Protein AF-A0A183MBB8-F1 (afdb_monomer)

Mean predicted aligned error: 19.94 Å

Radius of gyration: 61.12 Å; Cα contacts (8 Å, |Δi|>4): 11; chains: 1; bounding box: 110×68×179 Å

Organism: NCBI:txid48269

Solvent-accessible surface area (backbone atoms only — not comparable to full-atom values): 16653 Å² total; per-residue (Å²): 143,76,81,90,81,87,78,91,74,91,84,76,93,73,80,84,78,84,74,70,75,76,75,74,76,63,91,65,76,79,71,44,68,69,54,52,53,50,48,53,52,54,50,55,50,48,57,53,47,35,76,77,73,49,62,79,67,46,76,70,48,46,63,56,51,51,52,51,50,52,51,50,36,53,51,51,51,5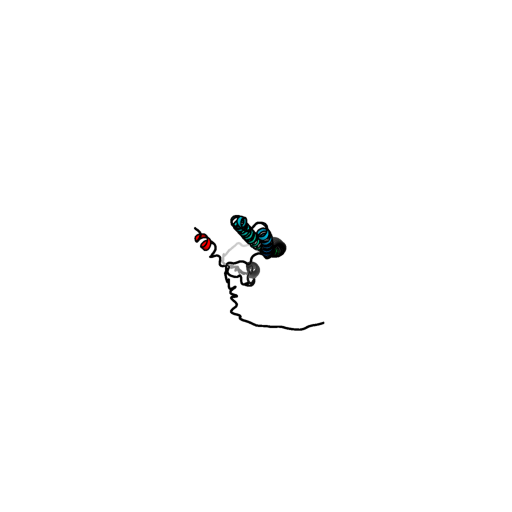2,50,51,52,52,51,51,52,51,50,52,52,52,51,51,51,52,50,51,53,51,52,49,55,50,49,54,50,52,52,52,52,51,51,56,50,48,54,51,53,52,53,53,49,51,51,52,50,50,53,50,51,53,50,49,55,51,51,54,52,51,50,55,53,49,53,52,50,52,51,54,52,50,54,52,50,51,54,51,48,53,51,50,53,50,50,53,51,50,52,51,53,53,49,53,52,51,54,51,50,54,49,52,50,50,54,51,48,51,56,51,50,59,66,73,54,74,90,83,88,88,81,88,76,89,73,88,77,90,74,79,78,78,78,78,81,78,81,76,83,72,87,78,66,74,61,60,57,52,54,53,51,52,52,52,51,53,57,53,53,59,66,67,71,75,64,87,85,86,77,82,82,75,90,69,92,70,81,84,74,80,85,71,52,67,69,56,58,60,66,74,76,113

Sequence (270 aa):
MDNYMQAGRCLQSSDDHEDAISSTDDGSQPISQSVQDLANDIYKEFESLIKLYGNGFLHNLMPLVIRALENLDSLHSENSDLHLKSLVLSDDHRLLSGEYEKEKKLRKAAENRLFRLEDDLEEERRQHEEKTVSYDANIRILENRVKSLNEQKQEAEMKGEYQRLHDLYTNLLRVYLEYVERVRSMFIKNKLDSHCLPDCSYSGDNACFEVGLATQTSDHNTGVDQLNRLGNMLNSETKRLSEPCFDELSQGDLPEDDGHDIKSKLLQLL

Foldseek 3Di:
DDDDDDDDDDDDDDDDDPPPPVPPPPVCDDFDPVLVVVVVVVVVVVVVVCVPPNCVVCVVVVVVVVVVSVVVRVVVVVVVVVVVVVVVVVVVVVVVVVVVVVVVVVVVVVVVVVVVVVVVVVVVVVVVVVVVVVVVVVVVVVVVVVVVVVVVVVVVVVVVVVVVVVVVVVVVVVVVVVVVVVVVVVVVVCVVVDDDDDDDDPDDDPPPPPPDDPPPPDDPPPPVVVVVVVVVVVVVVVVVPPDPPPDDDDDDDDPPDPPPPPVVVVVVVD

Secondary structure (DSSP, 8-state):
--------------------------S-PPPPHHHHHHHHHHHHHHHHHHHHH-STTHHHHHHHHHHHHHHHHHHHHHHHHHHHHHHHHHHHHHHHHHHHHHHHHHHHHHHHHHHHHHHHHHHHHHHHHHHHHHHHHHHHHHHHHHHHHHHHHHHHHHHHHHHHHHHHHHHHHHHHHHHHHHHHHHHHHHHHS----------------------------TTHHHHHHHHHHHHHHHTTSS----------------TTSHHHHHHT--

Structure (mmCIF, N/CA/C/O backbone):
data_AF-A0A183MBB8-F1
#
_entry.id   AF-A0A183MBB8-F1
#
loop_
_atom_site.group_PDB
_atom_site.id
_atom_site.type_symbol
_atom_site.label_atom_id
_atom_site.label_alt_id
_atom_site.label_comp_id
_atom_site.label_asym_id
_atom_site.label_entity_id
_atom_site.label_seq_id
_atom_site.pdbx_PDB_ins_code
_atom_site.Cartn_x
_atom_site.Cartn_y
_atom_site.Cartn_z
_atom_site.occupancy
_atom_site.B_iso_or_equiv
_atom_site.auth_seq_id
_atom_site.auth_comp_id
_atom_site.auth_asym_id
_atom_site.auth_atom_id
_atom_site.pdbx_PDB_model_num
ATOM 1 N N . MET A 1 1 ? -23.817 -35.759 -6.881 1.00 44.88 1 MET A N 1
ATOM 2 C CA . MET A 1 1 ? -22.918 -35.034 -5.970 1.00 44.88 1 MET A CA 1
ATOM 3 C C . MET A 1 1 ? -23.136 -33.540 -6.134 1.00 44.88 1 MET A C 1
ATOM 5 O O . MET A 1 1 ? -22.474 -32.932 -6.957 1.00 44.88 1 MET A O 1
ATOM 9 N N . ASP A 1 2 ? -23.996 -32.841 -5.416 1.00 38.66 2 ASP A N 1
ATOM 10 C CA . ASP A 1 2 ? -25.335 -33.053 -4.856 1.00 38.66 2 ASP A CA 1
ATOM 11 C C . ASP A 1 2 ? -25.768 -31.643 -4.410 1.00 38.66 2 ASP A C 1
ATOM 13 O O . ASP A 1 2 ? -24.945 -30.925 -3.849 1.00 38.66 2 ASP A O 1
ATOM 17 N N . ASN A 1 3 ? -27.040 -31.288 -4.651 1.00 37.78 3 ASN A N 1
ATOM 18 C CA . ASN A 1 3 ? -27.783 -30.110 -4.142 1.00 37.78 3 ASN A CA 1
ATOM 19 C C . ASN A 1 3 ? -27.314 -28.734 -4.680 1.00 37.78 3 ASN A C 1
ATOM 21 O O . ASN A 1 3 ? -26.231 -28.272 -4.357 1.00 37.78 3 ASN A O 1
ATOM 25 N N . TYR A 1 4 ? -28.010 -27.991 -5.553 1.00 37.88 4 TYR A N 1
ATOM 26 C CA . TYR A 1 4 ? -29.438 -27.637 -5.659 1.00 37.88 4 TYR A CA 1
ATOM 27 C C . TYR A 1 4 ? -30.040 -27.064 -4.367 1.00 37.88 4 TYR A C 1
ATOM 29 O O . TYR A 1 4 ? -30.342 -27.821 -3.451 1.00 37.88 4 TYR A O 1
ATOM 37 N N . MET A 1 5 ? -30.271 -25.742 -4.361 1.00 43.50 5 MET A N 1
ATOM 38 C CA . MET A 1 5 ? -31.574 -25.076 -4.143 1.00 43.50 5 MET A CA 1
ATOM 39 C C . MET A 1 5 ? -31.492 -23.774 -3.331 1.00 43.50 5 MET A C 1
ATOM 41 O O . MET A 1 5 ? -31.015 -23.781 -2.205 1.00 43.50 5 MET A O 1
ATOM 45 N N . GLN A 1 6 ? -32.130 -22.742 -3.909 1.00 38.88 6 GLN A N 1
ATOM 46 C CA . GLN A 1 6 ? -32.936 -21.685 -3.271 1.00 38.88 6 GLN A CA 1
ATOM 47 C C . GLN A 1 6 ? -32.256 -20.772 -2.219 1.00 38.88 6 GLN A C 1
ATOM 49 O O . GLN A 1 6 ? -31.587 -21.221 -1.309 1.00 38.88 6 GLN A O 1
ATOM 54 N N . ALA A 1 7 ? -32.472 -19.459 -2.187 1.00 37.66 7 ALA A N 1
ATOM 55 C CA . ALA A 1 7 ? -33.688 -18.747 -2.541 1.00 37.66 7 ALA A CA 1
ATOM 56 C C . ALA A 1 7 ? -33.410 -17.255 -2.763 1.00 37.66 7 ALA A C 1
ATOM 58 O O . ALA A 1 7 ? -32.685 -16.627 -1.996 1.00 37.66 7 ALA A O 1
ATOM 59 N N . GLY A 1 8 ? -34.096 -16.674 -3.747 1.00 43.81 8 GLY A N 1
ATOM 60 C CA . GLY A 1 8 ? -34.470 -15.272 -3.657 1.00 43.81 8 GLY A CA 1
ATOM 61 C C . GLY A 1 8 ? -35.519 -15.084 -2.561 1.00 43.81 8 GLY A C 1
ATOM 62 O O . GLY A 1 8 ? -36.447 -15.885 -2.448 1.00 43.81 8 GLY A O 1
ATOM 63 N N . ARG A 1 9 ? -35.379 -14.005 -1.792 1.00 40.75 9 ARG A N 1
ATOM 64 C CA . ARG A 1 9 ? -36.476 -13.293 -1.132 1.00 40.75 9 ARG A CA 1
ATOM 65 C C . ARG A 1 9 ? -36.123 -11.804 -1.106 1.00 40.75 9 ARG A C 1
ATOM 67 O O . ARG A 1 9 ? -35.337 -11.358 -0.284 1.00 40.75 9 ARG A O 1
ATOM 74 N N . CYS A 1 10 ? -36.708 -11.061 -2.044 1.00 44.78 10 CYS A N 1
ATOM 75 C CA . CYS A 1 10 ? -37.241 -9.732 -1.747 1.00 44.78 10 CYS A CA 1
ATOM 76 C C . CYS A 1 10 ? -38.265 -9.902 -0.616 1.00 44.78 10 CYS A C 1
ATOM 78 O O . CYS A 1 10 ? -38.969 -10.904 -0.677 1.00 44.78 10 CYS A O 1
ATOM 80 N N . LEU A 1 11 ? -38.268 -9.009 0.380 1.00 37.75 11 LEU A N 1
ATOM 81 C CA . LEU A 1 11 ? -39.228 -8.730 1.476 1.00 37.75 11 LEU A CA 1
ATOM 82 C C . LEU A 1 11 ? -38.359 -7.973 2.521 1.00 37.75 11 LEU A C 1
ATOM 84 O O . LEU A 1 11 ? -37.296 -8.470 2.863 1.00 37.75 11 LEU A O 1
ATOM 88 N N . GLN A 1 12 ? -38.654 -6.796 3.064 1.00 32.00 12 GLN A N 1
ATOM 89 C CA . GLN A 1 12 ? -39.852 -5.977 3.069 1.00 32.00 12 GLN A CA 1
ATOM 90 C C . GLN A 1 12 ? -39.465 -4.617 3.677 1.00 32.00 12 GLN A C 1
ATOM 92 O O . GLN A 1 12 ? -38.594 -4.553 4.541 1.00 32.00 12 GLN A O 1
ATOM 97 N N . SER A 1 13 ? -40.128 -3.551 3.236 1.00 43.00 13 SER A N 1
ATOM 98 C CA . SER A 1 13 ? -40.265 -2.328 4.025 1.00 43.00 13 SER A CA 1
ATOM 99 C C . SER A 1 13 ? -40.954 -2.679 5.349 1.00 43.00 13 SER A C 1
ATOM 101 O O . SER A 1 13 ? -41.910 -3.456 5.379 1.00 43.00 13 SER A O 1
ATOM 103 N N . SER A 1 14 ? -40.410 -2.155 6.435 1.00 35.31 14 SER A N 1
ATOM 104 C CA . SER A 1 14 ? -41.029 -1.966 7.748 1.00 35.31 14 SER A CA 1
ATOM 105 C C . SER A 1 14 ? -40.200 -0.813 8.324 1.00 35.31 14 SER A C 1
ATOM 107 O O . SER A 1 14 ? -39.051 -1.015 8.699 1.00 35.31 14 SER A O 1
ATOM 109 N N . ASP A 1 15 ? -40.545 0.442 8.038 1.00 44.47 15 ASP A N 1
ATOM 110 C CA . ASP A 1 15 ? -41.579 1.189 8.759 1.00 44.47 15 ASP A CA 1
ATOM 111 C C . ASP A 1 15 ? -41.952 0.560 10.105 1.00 44.47 15 ASP A C 1
ATOM 113 O O . ASP A 1 15 ? -42.420 -0.576 10.184 1.00 44.47 15 ASP A O 1
ATOM 117 N N . ASP A 1 16 ? -41.721 1.373 11.132 1.00 45.59 16 ASP A N 1
ATOM 118 C CA . ASP A 1 16 ? -42.311 1.310 12.459 1.00 45.59 16 ASP A CA 1
ATOM 119 C C . ASP A 1 16 ? -41.941 0.095 13.314 1.00 45.59 16 ASP A C 1
ATOM 121 O O . ASP A 1 16 ? -42.672 -0.882 13.407 1.00 45.59 16 ASP A O 1
ATOM 125 N N . HIS A 1 17 ? -40.837 0.224 14.048 1.00 43.25 17 HIS A N 1
ATOM 126 C CA . HIS A 1 17 ? -40.853 -0.060 15.483 1.00 43.25 17 HIS A CA 1
ATOM 127 C C . HIS A 1 17 ? -39.817 0.841 16.165 1.00 43.25 17 HIS A C 1
ATOM 129 O O . HIS A 1 17 ? -38.730 0.433 16.568 1.00 43.25 17 HIS A O 1
ATOM 135 N N . GLU A 1 18 ? -40.195 2.117 16.284 1.00 44.88 18 GLU A N 1
ATOM 136 C CA . GLU A 1 18 ? -40.016 2.851 17.535 1.00 44.88 18 GLU A CA 1
ATOM 137 C C . GLU A 1 18 ? -40.598 1.969 18.648 1.00 44.88 18 GLU A C 1
ATOM 139 O O . GLU A 1 18 ? -41.750 2.122 19.057 1.00 44.88 18 GLU A O 1
ATOM 144 N N . ASP A 1 19 ? -39.815 1.002 19.127 1.00 40.91 19 ASP A N 1
ATOM 145 C CA . ASP A 1 19 ? -40.004 0.498 20.473 1.00 40.91 19 ASP A CA 1
ATOM 146 C C . ASP A 1 19 ? -39.557 1.637 21.377 1.00 40.91 19 ASP A C 1
ATOM 148 O O . ASP A 1 19 ? -38.439 1.702 21.892 1.00 40.91 19 ASP A O 1
ATOM 152 N N . ALA A 1 20 ? -40.496 2.573 21.513 1.00 49.19 20 ALA A N 1
ATOM 153 C CA . ALA A 1 20 ? -40.772 3.276 22.729 1.00 49.19 20 ALA A CA 1
ATOM 154 C C . ALA A 1 20 ? -40.657 2.250 23.854 1.00 49.19 20 ALA A C 1
ATOM 156 O O . ALA A 1 20 ? -41.624 1.598 24.256 1.00 49.19 20 ALA A O 1
ATOM 157 N N . ILE A 1 21 ? -39.439 2.120 24.374 1.00 45.81 21 ILE A N 1
ATOM 158 C CA . ILE A 1 21 ? -39.220 1.800 25.765 1.00 45.81 21 ILE A CA 1
ATOM 159 C C . ILE A 1 21 ? -39.954 2.931 26.458 1.00 45.81 21 ILE A C 1
ATOM 161 O O . ILE A 1 21 ? -39.472 4.058 26.576 1.00 45.81 21 ILE A O 1
ATOM 165 N N . SER A 1 22 ? -41.219 2.649 26.753 1.00 39.91 22 SER A N 1
ATOM 166 C CA . SER A 1 22 ? -42.025 3.397 27.677 1.00 39.91 22 SER A CA 1
ATOM 167 C C . SER A 1 22 ? -41.230 3.342 28.966 1.00 39.91 22 SER A C 1
ATOM 169 O O . SER A 1 22 ? -41.348 2.412 29.759 1.00 39.91 22 SER A O 1
ATOM 171 N N . SER A 1 23 ? -40.340 4.317 29.121 1.00 40.78 23 SER A N 1
ATOM 172 C CA . SER A 1 23 ? -39.823 4.742 30.398 1.00 40.78 23 SER A CA 1
ATOM 173 C C . SER A 1 23 ? -41.035 5.291 31.129 1.00 40.78 23 SER A C 1
ATOM 175 O O . SER A 1 23 ? -41.254 6.497 31.215 1.00 40.78 23 SER A O 1
ATOM 177 N N . THR A 1 24 ? -41.870 4.386 31.637 1.00 40.50 24 THR A N 1
ATOM 178 C CA . THR A 1 24 ? -42.525 4.613 32.910 1.00 40.50 24 THR A CA 1
ATOM 179 C C . THR A 1 24 ? -41.390 4.701 33.918 1.00 40.50 24 THR A C 1
ATOM 181 O O . THR A 1 24 ? -41.031 3.729 34.575 1.00 40.50 24 THR A O 1
ATOM 184 N N . ASP A 1 25 ? -40.779 5.883 33.946 1.00 44.59 25 ASP A N 1
ATOM 185 C CA . ASP A 1 25 ? -40.066 6.458 35.071 1.00 44.59 25 ASP A CA 1
ATOM 186 C C . ASP A 1 25 ? -41.091 6.636 36.198 1.00 44.59 25 ASP A C 1
ATOM 188 O O . ASP A 1 25 ? -41.528 7.731 36.535 1.00 44.59 25 ASP A O 1
ATOM 192 N N . ASP A 1 26 ? -41.591 5.512 36.706 1.00 39.69 26 ASP A N 1
ATOM 193 C CA . ASP A 1 26 ? -42.058 5.450 38.073 1.00 39.69 26 ASP A CA 1
ATOM 194 C C . ASP A 1 26 ? -40.777 5.198 38.863 1.00 39.69 26 ASP A C 1
ATOM 196 O O . ASP A 1 26 ? -40.243 4.090 38.837 1.00 39.69 26 ASP A O 1
ATOM 200 N N . GLY A 1 27 ? -40.203 6.274 39.412 1.00 49.22 27 GLY A N 1
ATOM 201 C CA . GLY A 1 27 ? -38.838 6.389 39.952 1.00 49.22 27 GLY A CA 1
ATOM 202 C C . GLY A 1 27 ? -38.526 5.533 41.187 1.00 49.22 27 GLY A C 1
ATOM 203 O O . GLY A 1 27 ? -37.794 5.958 42.076 1.00 49.22 27 GLY A O 1
ATOM 204 N N . SER A 1 28 ? -39.081 4.329 41.251 1.00 51.12 28 SER A N 1
ATOM 205 C CA . SER A 1 28 ? -38.819 3.300 42.242 1.00 51.12 28 SER A CA 1
ATOM 206 C C . SER A 1 28 ? -38.142 2.135 41.521 1.00 51.12 28 SER A C 1
ATOM 208 O O . SER A 1 28 ? -38.807 1.187 41.100 1.00 51.12 28 SER A O 1
ATOM 210 N N . GLN A 1 29 ? -36.817 2.198 41.340 1.00 62.00 29 GLN A N 1
ATOM 211 C CA . GLN A 1 29 ? -36.067 0.988 40.991 1.00 62.00 29 GLN A CA 1
ATOM 212 C C . GLN A 1 29 ? -36.451 -0.111 41.999 1.00 62.00 29 GLN A C 1
ATOM 214 O O . GLN A 1 29 ? -36.509 0.168 43.200 1.00 62.00 29 GLN A O 1
ATOM 219 N N . PRO A 1 30 ? -36.781 -1.332 41.542 1.00 69.19 30 PRO A N 1
ATOM 220 C CA . PRO A 1 30 ? -37.167 -2.398 42.450 1.00 69.19 30 PRO A CA 1
ATOM 221 C C . PRO A 1 30 ? -36.007 -2.670 43.408 1.00 69.19 30 PRO A C 1
ATOM 223 O O . PRO A 1 30 ? -34.892 -2.943 42.961 1.00 69.19 30 PRO A O 1
ATOM 226 N N . ILE A 1 31 ? -36.286 -2.578 44.712 1.00 78.00 31 ILE A N 1
ATOM 227 C CA . ILE A 1 31 ? -35.314 -2.874 45.766 1.00 78.00 31 ILE A CA 1
ATOM 228 C C . ILE A 1 31 ? -34.666 -4.234 45.508 1.00 78.00 31 ILE A C 1
ATOM 230 O O . ILE A 1 31 ? -35.327 -5.193 45.094 1.00 78.00 31 ILE A O 1
ATOM 234 N N . SER A 1 32 ? -33.365 -4.330 45.756 1.00 88.50 32 SER A N 1
ATOM 235 C CA . SER A 1 32 ? -32.639 -5.583 45.623 1.00 88.50 32 SER A CA 1
ATOM 236 C C . SER A 1 32 ? -33.308 -6.645 46.492 1.00 88.50 32 SER A C 1
ATOM 238 O O . SER A 1 32 ? -33.504 -6.444 47.693 1.00 88.50 32 SER A O 1
ATOM 240 N N . GLN A 1 33 ? -33.620 -7.804 45.900 1.00 87.44 33 GLN A N 1
ATOM 241 C CA . GLN A 1 33 ? -34.253 -8.924 46.606 1.00 87.44 33 GLN A CA 1
ATOM 242 C C . GLN A 1 33 ? -33.479 -9.291 47.882 1.00 87.44 33 GLN A C 1
ATOM 244 O O . GLN A 1 33 ? -34.073 -9.579 48.915 1.00 87.44 33 GLN A O 1
ATOM 249 N N . SER A 1 34 ? -32.146 -9.179 47.847 1.00 89.25 34 SER A N 1
ATOM 250 C CA . SER A 1 34 ? -31.296 -9.419 49.014 1.00 89.25 34 SER A CA 1
ATOM 251 C C . SER A 1 34 ? -31.471 -8.370 50.117 1.00 89.25 34 SER A C 1
ATOM 253 O O . SER A 1 34 ? -31.361 -8.713 51.294 1.00 89.25 34 SER A O 1
ATOM 255 N N . VAL A 1 35 ? -31.707 -7.102 49.766 1.00 93.94 35 VAL A N 1
ATOM 256 C CA . VAL A 1 35 ? -31.951 -6.022 50.736 1.00 93.94 35 VAL A CA 1
ATOM 257 C C . VAL A 1 35 ? -33.362 -6.139 51.305 1.00 93.94 35 VAL A C 1
ATOM 259 O O . VAL A 1 35 ? -33.557 -5.934 52.501 1.00 93.94 35 VAL A O 1
ATOM 262 N N . GLN A 1 36 ? -34.328 -6.555 50.485 1.00 93.44 36 GLN A N 1
ATOM 263 C CA . GLN A 1 36 ? -35.693 -6.833 50.919 1.00 93.44 36 GLN A CA 1
ATOM 264 C C . GLN A 1 36 ? -35.764 -8.010 51.901 1.00 93.44 36 GLN A C 1
ATOM 266 O O . GLN A 1 36 ? -36.423 -7.906 52.936 1.00 93.44 36 GLN A O 1
ATOM 271 N N . ASP A 1 37 ? -35.066 -9.110 51.616 1.00 93.88 37 ASP A N 1
ATOM 272 C CA . ASP A 1 37 ? -35.004 -10.274 52.505 1.00 93.88 37 ASP A CA 1
ATOM 273 C C . ASP A 1 37 ? -34.335 -9.911 53.840 1.00 93.88 37 ASP A C 1
ATOM 275 O O . ASP A 1 37 ? -34.863 -10.229 54.908 1.00 93.88 37 ASP A O 1
ATOM 279 N N . LEU A 1 38 ? -33.241 -9.139 53.795 1.00 95.31 38 LEU A N 1
ATOM 280 C CA . LEU A 1 38 ? -32.574 -8.626 54.992 1.00 95.31 38 LEU A CA 1
ATOM 281 C C . LEU A 1 38 ? -33.485 -7.695 55.804 1.00 95.31 38 LEU A C 1
ATOM 283 O O . LEU A 1 38 ? -33.545 -7.806 57.029 1.00 95.31 38 LEU A O 1
ATOM 287 N N . ALA A 1 39 ? -34.214 -6.796 55.141 1.00 95.62 39 ALA A N 1
ATOM 288 C CA . ALA A 1 39 ? -35.185 -5.926 55.791 1.00 95.62 39 ALA A CA 1
ATOM 289 C C . ALA A 1 39 ? -36.267 -6.755 56.498 1.00 95.62 39 ALA A C 1
ATOM 291 O O . ALA A 1 39 ? -36.536 -6.530 57.676 1.00 95.62 39 ALA A O 1
ATOM 292 N N . ASN A 1 40 ? -36.834 -7.757 55.818 1.00 94.94 40 ASN A N 1
ATOM 293 C CA . ASN A 1 40 ? -37.835 -8.663 56.384 1.00 94.94 40 ASN A CA 1
ATOM 294 C C . ASN A 1 40 ? -37.321 -9.390 57.634 1.00 94.94 40 ASN A C 1
ATOM 296 O O . ASN A 1 40 ? -38.056 -9.520 58.614 1.00 94.94 40 ASN A O 1
ATOM 300 N N . ASP A 1 41 ? -36.070 -9.845 57.629 1.00 95.81 41 ASP A N 1
ATOM 301 C CA . ASP A 1 41 ? -35.473 -10.515 58.783 1.00 95.81 41 ASP A CA 1
ATOM 302 C C . ASP A 1 41 ? -35.214 -9.547 59.947 1.00 95.81 41 ASP A C 1
ATOM 304 O O . ASP A 1 41 ? -35.541 -9.864 61.093 1.00 95.81 41 ASP A O 1
ATOM 308 N N . ILE A 1 42 ? -34.747 -8.327 59.664 1.00 94.31 42 ILE A N 1
ATOM 309 C CA . ILE A 1 42 ? -34.596 -7.269 60.675 1.00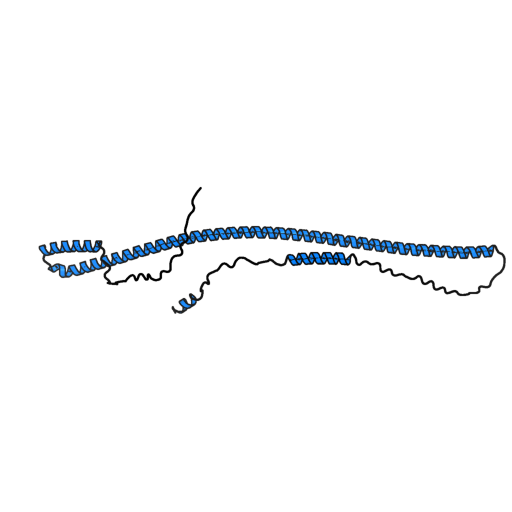 94.31 42 ILE A CA 1
ATOM 310 C C . ILE A 1 42 ? -35.955 -6.907 61.299 1.00 94.31 42 ILE A C 1
ATOM 312 O O . ILE A 1 42 ? -36.060 -6.756 62.519 1.00 94.31 42 ILE A O 1
ATOM 316 N N . TYR A 1 43 ? -37.016 -6.808 60.491 1.00 94.94 43 TYR A N 1
ATOM 317 C CA . TYR A 1 43 ? -38.361 -6.507 60.984 1.00 94.94 43 TYR A CA 1
ATOM 318 C C . TYR A 1 43 ? -38.930 -7.630 61.867 1.00 94.94 43 TYR A C 1
ATOM 320 O O . TYR A 1 43 ? -39.499 -7.328 62.918 1.00 94.94 43 TYR A O 1
ATOM 328 N N . LYS A 1 44 ? -38.723 -8.912 61.521 1.00 94.88 44 LYS A N 1
ATOM 329 C CA . LYS A 1 44 ? -39.125 -10.057 62.371 1.00 94.88 44 LYS A CA 1
ATOM 330 C C . LYS A 1 44 ? -38.437 -10.036 63.739 1.00 94.88 44 LYS A C 1
ATOM 332 O O . LYS A 1 44 ? -39.069 -10.315 64.762 1.00 94.88 44 LYS A O 1
ATOM 337 N N . GLU A 1 45 ? -37.152 -9.692 63.778 1.00 94.06 45 GLU A N 1
ATOM 338 C CA . GLU A 1 45 ? -36.416 -9.557 65.038 1.00 94.06 45 GLU A CA 1
ATOM 339 C C . GLU A 1 45 ? -36.949 -8.383 65.869 1.00 94.06 45 GLU A C 1
ATOM 341 O O . GLU A 1 45 ? -37.188 -8.524 67.073 1.00 94.06 45 GLU A O 1
ATOM 346 N N . PHE A 1 46 ? -37.249 -7.243 65.238 1.00 94.12 46 PHE A N 1
ATOM 347 C CA . PHE A 1 46 ? -37.880 -6.119 65.930 1.00 94.12 46 PHE A CA 1
ATOM 348 C C . PHE A 1 46 ? -39.248 -6.459 66.514 1.00 94.12 46 PHE A C 1
ATOM 350 O O . PHE A 1 46 ? -39.521 -6.064 67.648 1.00 94.12 46 PHE A O 1
ATOM 357 N N . GLU A 1 47 ? -40.083 -7.236 65.825 1.00 92.25 47 GLU A N 1
ATOM 358 C CA . GLU A 1 47 ? -41.342 -7.723 66.400 1.00 92.25 47 GLU A CA 1
ATOM 359 C C . GLU A 1 47 ? -41.128 -8.549 67.675 1.00 92.25 47 GLU A C 1
ATOM 361 O O . GLU A 1 47 ? -41.905 -8.436 68.629 1.00 92.25 47 GLU A O 1
ATOM 366 N N . SER A 1 48 ? -40.070 -9.361 67.722 1.00 92.94 48 SER A N 1
ATOM 367 C CA . SER A 1 48 ? -39.703 -10.127 68.917 1.00 92.94 48 SER A CA 1
ATOM 368 C C . SER A 1 48 ? -39.230 -9.209 70.049 1.00 92.94 48 SER A C 1
ATOM 370 O O . SER A 1 48 ? -39.707 -9.333 71.178 1.00 92.94 48 SER A O 1
ATOM 372 N N . LEU A 1 49 ? -38.381 -8.220 69.758 1.00 90.94 49 LEU A N 1
ATOM 373 C CA . LEU A 1 49 ? -37.920 -7.227 70.738 1.00 90.94 49 LEU A CA 1
ATOM 374 C C . LEU A 1 49 ? -39.058 -6.362 71.306 1.00 90.94 49 LEU A C 1
ATOM 376 O O . LEU A 1 49 ? -39.073 -6.101 72.510 1.00 90.94 49 LEU A O 1
ATOM 380 N N . ILE A 1 50 ? -40.034 -5.959 70.484 1.00 91.50 50 ILE A N 1
ATOM 381 C CA . ILE A 1 50 ? -41.209 -5.190 70.935 1.00 91.50 50 ILE A CA 1
ATOM 382 C C . ILE A 1 50 ? -42.010 -5.985 71.970 1.00 91.50 50 ILE A C 1
ATOM 384 O O . ILE A 1 50 ? -42.449 -5.414 72.971 1.00 91.50 50 ILE A O 1
ATOM 388 N N . LYS A 1 51 ? -42.179 -7.299 71.759 1.00 91.25 51 LYS A N 1
ATOM 389 C CA . LYS A 1 51 ? -42.907 -8.179 72.690 1.00 91.25 51 LYS A CA 1
ATOM 390 C C . LYS A 1 51 ? -42.232 -8.267 74.063 1.00 91.25 51 LYS A C 1
ATOM 392 O O . LYS A 1 51 ? -42.931 -8.427 75.058 1.00 91.25 51 LYS A O 1
ATOM 397 N N . LEU A 1 52 ? -40.902 -8.163 74.121 1.00 90.19 52 LEU A N 1
ATOM 398 C CA . LEU A 1 52 ? -40.116 -8.279 75.357 1.00 90.19 52 LEU A CA 1
ATOM 399 C C . LEU A 1 52 ? -39.885 -6.940 76.077 1.00 90.19 52 LEU A C 1
ATOM 401 O O . LEU A 1 52 ? -39.922 -6.904 77.305 1.00 90.19 52 LEU A O 1
ATOM 405 N N . TYR A 1 53 ? -39.643 -5.851 75.340 1.00 88.56 53 TYR A N 1
ATOM 406 C CA . TYR A 1 53 ? -39.138 -4.586 75.899 1.00 88.56 53 TYR A CA 1
ATOM 407 C C . TYR A 1 53 ? -40.011 -3.356 75.585 1.00 88.56 53 TYR A C 1
ATOM 409 O O . TYR A 1 53 ? -39.707 -2.254 76.043 1.00 88.56 53 TYR A O 1
ATOM 417 N N . GLY A 1 54 ? -41.103 -3.519 74.830 1.00 88.50 54 GLY A N 1
ATOM 418 C CA . GLY A 1 54 ? -41.917 -2.409 74.327 1.00 88.50 54 GLY A CA 1
ATOM 419 C C . GLY A 1 54 ? -41.272 -1.687 73.136 1.00 88.50 54 GLY A C 1
ATOM 420 O O . GLY A 1 54 ? -40.225 -2.085 72.639 1.00 88.50 54 GLY A O 1
ATOM 421 N N . ASN A 1 55 ? -41.899 -0.616 72.641 1.00 87.69 55 ASN A N 1
ATOM 422 C CA . ASN A 1 55 ? -41.510 0.045 71.383 1.00 87.69 55 ASN A CA 1
ATOM 423 C C . ASN A 1 55 ? -40.674 1.333 71.548 1.00 87.69 55 ASN A C 1
ATOM 425 O O . ASN A 1 55 ? -40.290 1.939 70.550 1.00 87.69 55 ASN A O 1
ATOM 429 N N . GLY A 1 56 ? -40.378 1.767 72.776 1.00 86.00 56 GLY A N 1
ATOM 430 C CA . GLY A 1 56 ? -39.788 3.089 73.037 1.00 86.00 56 GLY A CA 1
ATOM 431 C C . GLY A 1 56 ? -38.415 3.333 72.390 1.00 86.00 56 GLY A C 1
ATOM 432 O O . GLY A 1 56 ? -38.108 4.461 72.016 1.00 86.00 56 GLY A O 1
ATOM 433 N N . PHE A 1 57 ? -37.601 2.290 72.198 1.00 85.94 57 PHE A N 1
ATOM 434 C CA . PHE A 1 57 ? -36.279 2.405 71.566 1.00 85.94 57 PHE A CA 1
ATOM 435 C C . PHE A 1 57 ? -36.345 2.526 70.031 1.00 85.94 57 PHE A C 1
ATOM 437 O O . PHE A 1 57 ? -35.431 3.078 69.413 1.00 85.94 57 PHE A O 1
ATOM 444 N N . LEU A 1 58 ? -37.429 2.049 69.405 1.00 89.06 58 LEU A N 1
ATOM 445 C CA . LEU A 1 58 ? -37.579 2.034 67.947 1.00 89.06 58 LEU A CA 1
ATOM 446 C C . LEU A 1 58 ? -37.743 3.428 67.357 1.00 89.06 58 LEU A C 1
ATOM 448 O O . LEU A 1 58 ? -37.361 3.635 66.213 1.00 89.06 58 LEU A O 1
ATOM 452 N N . HIS A 1 59 ? -38.253 4.389 68.130 1.00 88.31 59 HIS A N 1
ATOM 453 C CA . HIS A 1 59 ? -38.428 5.759 67.650 1.00 88.31 59 HIS A CA 1
ATOM 454 C C . HIS A 1 59 ? -37.115 6.367 67.133 1.00 88.31 59 HIS A C 1
ATOM 456 O O . HIS A 1 59 ? -37.106 7.028 66.100 1.00 88.31 59 HIS A O 1
ATOM 462 N N . ASN A 1 60 ? -36.000 6.072 67.810 1.00 89.75 60 ASN A N 1
ATOM 463 C CA . ASN A 1 60 ? -34.679 6.542 67.403 1.00 89.75 60 ASN A CA 1
ATOM 464 C C . ASN A 1 60 ? -33.955 5.534 66.503 1.00 89.75 60 ASN A C 1
ATOM 466 O O . ASN A 1 60 ? -33.213 5.947 65.622 1.00 89.75 60 ASN A O 1
ATOM 470 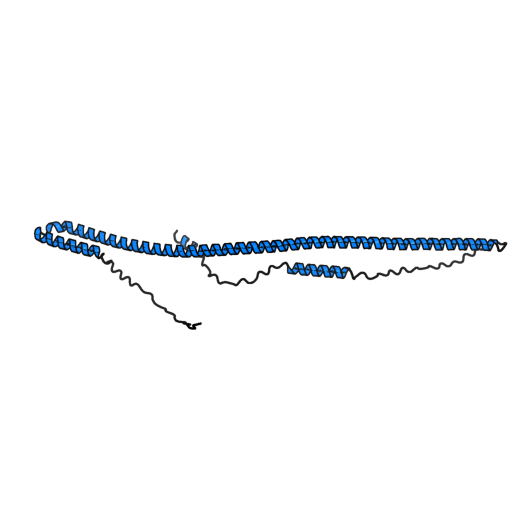N N . LEU A 1 61 ? -34.147 4.226 66.707 1.00 92.88 61 LEU A N 1
ATOM 471 C CA . LEU A 1 61 ? -33.421 3.190 65.963 1.00 92.88 61 LEU A CA 1
ATOM 472 C C . LEU A 1 61 ? -33.971 2.960 64.546 1.00 92.88 61 LEU A C 1
ATOM 474 O O . LEU A 1 61 ? -33.192 2.775 63.613 1.00 92.88 61 LEU A O 1
ATOM 478 N N . MET A 1 62 ? -35.295 2.994 64.368 1.00 93.31 62 MET A N 1
ATOM 479 C CA . MET A 1 62 ? -35.948 2.677 63.094 1.00 93.31 62 MET A CA 1
ATOM 480 C C . MET A 1 62 ? -35.501 3.601 61.948 1.00 93.31 62 MET A C 1
ATOM 482 O O . MET A 1 62 ? -35.143 3.076 60.896 1.00 93.31 62 MET A O 1
ATOM 486 N N . PRO A 1 63 ? -35.408 4.937 62.122 1.00 94.38 63 PRO A N 1
ATOM 487 C CA . PRO A 1 63 ? -34.914 5.818 61.062 1.00 94.38 63 PRO A CA 1
ATOM 488 C C . PRO A 1 63 ? -33.461 5.532 60.659 1.00 94.38 63 PRO A C 1
ATOM 490 O O . PRO A 1 63 ? -33.099 5.707 59.499 1.00 94.38 63 PRO A O 1
ATOM 493 N N . LEU A 1 64 ? -32.614 5.079 61.595 1.00 95.94 64 LEU A N 1
ATOM 494 C CA . LEU A 1 64 ? -31.233 4.703 61.281 1.00 95.94 64 LEU A CA 1
ATOM 495 C C . LEU A 1 64 ? -31.180 3.428 60.441 1.00 95.94 64 LEU A C 1
ATOM 497 O O . LEU A 1 64 ? -30.378 3.362 59.513 1.00 95.94 64 LEU A O 1
ATOM 501 N N . VAL A 1 65 ? -32.018 2.441 60.765 1.00 95.88 65 VAL A N 1
ATOM 502 C CA . VAL A 1 65 ? -32.097 1.174 60.027 1.00 95.88 65 VAL A CA 1
ATO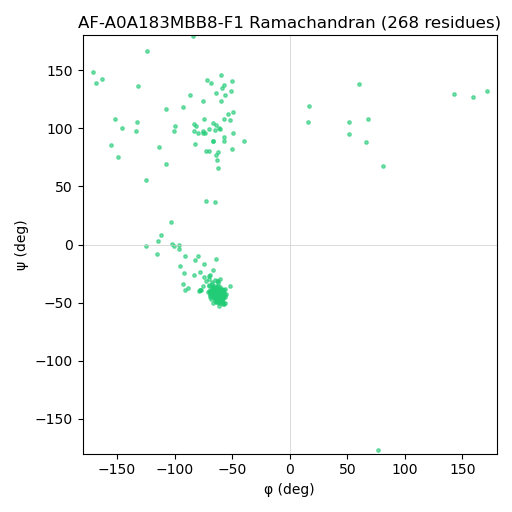M 503 C C . VAL A 1 65 ? -32.683 1.379 58.640 1.00 95.88 65 VAL A C 1
ATOM 505 O O . VAL A 1 65 ? -32.098 0.890 57.682 1.00 95.88 65 VAL A O 1
ATOM 508 N N . ILE A 1 66 ? -33.771 2.144 58.519 1.00 94.75 66 ILE A N 1
ATOM 509 C CA . ILE A 1 66 ? -34.361 2.490 57.220 1.00 94.75 66 ILE A CA 1
ATOM 510 C C . ILE A 1 66 ? -33.310 3.177 56.346 1.00 94.75 66 ILE A C 1
ATOM 512 O O . ILE A 1 66 ? -33.016 2.688 55.265 1.00 94.75 66 ILE A O 1
ATOM 516 N N . ARG A 1 67 ? -32.634 4.212 56.861 1.00 96.00 67 ARG A N 1
ATOM 517 C CA . ARG A 1 67 ? -31.568 4.902 56.121 1.00 96.00 67 ARG A CA 1
ATOM 518 C C . ARG A 1 67 ? -30.402 3.980 55.752 1.00 96.00 67 ARG A C 1
ATOM 520 O O . ARG A 1 67 ? -29.795 4.144 54.701 1.00 96.00 67 ARG A O 1
ATOM 527 N N . ALA A 1 68 ? -30.042 3.031 56.617 1.00 96.62 68 ALA A N 1
ATOM 528 C CA . ALA A 1 68 ? -28.993 2.061 56.310 1.00 96.62 68 ALA A CA 1
ATOM 529 C C . ALA A 1 68 ? -29.414 1.094 55.190 1.00 96.62 68 ALA A C 1
ATOM 531 O O . ALA A 1 68 ? -28.593 0.791 54.329 1.00 96.62 68 ALA A O 1
ATOM 532 N N . LEU A 1 69 ? -30.674 0.646 55.186 1.00 96.25 69 LEU A N 1
ATOM 533 C CA . LEU A 1 69 ? -31.239 -0.212 54.143 1.00 96.25 69 LEU A CA 1
ATOM 534 C C . LEU A 1 69 ? -31.403 0.537 52.814 1.00 96.25 69 LEU A C 1
ATOM 536 O O . LEU A 1 69 ? -31.005 0.004 51.789 1.00 96.25 69 LEU A O 1
ATOM 540 N N . GLU A 1 70 ? -31.888 1.781 52.831 1.00 93.94 70 GLU A N 1
ATOM 541 C CA . GLU A 1 70 ? -31.971 2.654 51.648 1.00 93.94 70 GLU A CA 1
ATOM 542 C C . GLU A 1 70 ? -30.586 2.900 51.034 1.00 93.94 70 GLU A C 1
ATOM 544 O O . GLU A 1 70 ? -30.399 2.769 49.827 1.00 93.94 70 GLU A O 1
ATOM 549 N N . ASN A 1 71 ? -29.580 3.192 51.867 1.00 95.38 71 ASN A N 1
ATOM 550 C CA . ASN A 1 71 ? -28.207 3.363 51.396 1.00 95.38 71 ASN A CA 1
ATOM 551 C C . ASN A 1 71 ? -27.637 2.066 50.806 1.00 95.38 71 ASN A C 1
ATOM 553 O O . ASN A 1 71 ? -26.934 2.109 49.800 1.00 95.38 71 ASN A O 1
ATOM 557 N N . LEU A 1 72 ? -27.905 0.917 51.433 1.00 95.50 72 LEU A N 1
ATOM 558 C CA . LEU A 1 72 ? -27.451 -0.379 50.931 1.00 95.50 72 LEU A CA 1
ATOM 559 C C . LEU A 1 72 ? -28.105 -0.718 49.587 1.00 95.50 72 LEU A C 1
ATOM 561 O O . LEU A 1 72 ? -27.425 -1.220 48.696 1.00 95.50 72 LEU A O 1
ATOM 565 N N . ASP A 1 73 ? -29.393 -0.422 49.440 1.00 95.25 73 ASP A N 1
ATOM 566 C CA . ASP A 1 73 ? -30.135 -0.629 48.200 1.00 95.25 73 ASP A CA 1
ATOM 567 C C . ASP A 1 73 ? -29.617 0.268 47.070 1.00 95.25 73 ASP A C 1
ATOM 569 O O . ASP A 1 73 ? -29.294 -0.218 45.986 1.00 95.25 73 ASP A O 1
ATOM 573 N N . SER A 1 74 ? -29.399 1.554 47.364 1.00 92.75 74 SER A N 1
ATOM 574 C CA . SER A 1 74 ? -28.782 2.496 46.427 1.00 92.75 74 SER A CA 1
ATOM 575 C C . SER A 1 74 ? -27.391 2.033 45.984 1.00 92.75 74 SER A C 1
ATOM 577 O O . SER A 1 74 ? -27.086 2.084 44.794 1.00 92.75 74 SER A O 1
ATOM 579 N N . LEU A 1 75 ? -26.555 1.550 46.912 1.00 94.69 75 LEU A N 1
ATOM 580 C CA . LEU A 1 75 ? -25.228 1.015 46.587 1.00 94.69 75 LEU A CA 1
ATOM 581 C C . LEU A 1 75 ? -25.312 -0.275 45.763 1.00 94.69 75 LEU A C 1
ATOM 583 O O . LEU A 1 75 ? -24.477 -0.502 44.888 1.00 94.69 75 LEU A O 1
ATOM 587 N N . HIS A 1 76 ? -26.298 -1.134 46.028 1.00 94.00 76 HIS A N 1
ATOM 588 C CA . HIS A 1 76 ? -26.507 -2.355 45.257 1.00 94.00 76 HIS A CA 1
ATOM 589 C C . HIS A 1 76 ? -26.942 -2.044 43.818 1.00 94.00 76 HIS A C 1
ATOM 591 O O . HIS A 1 76 ? -26.456 -2.686 42.881 1.00 94.00 76 HIS A O 1
ATOM 597 N N . SER A 1 77 ? -27.831 -1.064 43.640 1.00 92.25 77 SER A N 1
ATOM 598 C CA . SER A 1 77 ? -28.248 -0.581 42.323 1.00 92.25 77 SER A CA 1
ATOM 599 C C . SER A 1 77 ? -27.061 0.002 41.547 1.00 92.25 77 SER A C 1
ATOM 601 O O . SER A 1 77 ? -26.719 -0.507 40.479 1.00 92.25 77 SER A O 1
ATOM 603 N N . GLU A 1 78 ? -26.328 0.950 42.147 1.00 94.44 78 GLU A N 1
ATOM 604 C CA . GLU A 1 78 ? -25.147 1.567 41.526 1.00 94.44 78 GLU A CA 1
ATOM 605 C C . GLU A 1 78 ? -24.096 0.518 41.132 1.00 94.44 78 GLU A C 1
ATOM 607 O O . GLU A 1 78 ? -23.554 0.542 40.028 1.00 94.44 78 GLU A O 1
ATOM 612 N N . ASN A 1 79 ? -23.826 -0.454 42.005 1.00 93.88 79 ASN A N 1
ATOM 613 C CA . ASN A 1 79 ? -22.874 -1.520 41.711 1.00 93.88 79 ASN A CA 1
ATOM 614 C C . ASN A 1 79 ? -23.332 -2.420 40.547 1.00 93.88 79 ASN A C 1
ATOM 616 O O . ASN A 1 79 ? -22.504 -2.864 39.750 1.00 93.88 79 ASN A O 1
ATOM 620 N N . SER A 1 80 ? -24.636 -2.680 40.427 1.00 93.62 80 SER A N 1
ATOM 621 C CA . SER A 1 80 ? -25.197 -3.464 39.318 1.00 93.62 80 SER A CA 1
ATOM 622 C C . SER A 1 80 ? -25.055 -2.719 37.989 1.00 93.62 80 SER A C 1
ATOM 624 O O . SER A 1 80 ? -24.607 -3.305 37.000 1.00 93.62 80 SER A O 1
ATOM 626 N N . ASP A 1 81 ? -25.329 -1.415 37.984 1.00 94.12 81 ASP A N 1
ATOM 627 C CA . ASP A 1 81 ? -25.161 -0.551 36.813 1.00 94.12 81 ASP A CA 1
ATOM 628 C C . ASP A 1 81 ? -23.688 -0.438 36.395 1.00 94.12 81 ASP A C 1
ATOM 630 O O . ASP A 1 81 ? -23.351 -0.536 35.210 1.00 94.12 81 ASP A O 1
ATOM 634 N N . LEU A 1 82 ? -22.776 -0.296 37.362 1.00 96.81 82 LEU A N 1
ATOM 635 C CA . LEU A 1 82 ? -21.335 -0.302 37.106 1.00 96.81 82 LEU A CA 1
ATOM 636 C C . LEU A 1 82 ? -20.862 -1.644 36.540 1.00 96.81 82 LEU A C 1
ATOM 638 O O . LEU A 1 82 ? -20.028 -1.665 35.629 1.00 96.81 82 LEU A O 1
ATOM 642 N N . HIS A 1 83 ? -21.398 -2.760 37.039 1.00 96.69 83 HIS A N 1
ATOM 643 C CA . HIS A 1 83 ? -21.084 -4.084 36.513 1.00 96.69 83 HIS A CA 1
ATOM 644 C C . HIS A 1 83 ? -21.546 -4.233 35.059 1.00 96.69 83 HIS A C 1
ATOM 646 O O . HIS A 1 83 ? -20.765 -4.671 34.212 1.00 96.69 83 HIS A O 1
ATOM 652 N N . LEU A 1 84 ? -22.768 -3.792 34.749 1.00 97.94 84 LEU A N 1
ATOM 653 C CA . LEU A 1 84 ? -23.299 -3.791 33.388 1.00 97.94 84 LEU A CA 1
ATOM 654 C C . LEU A 1 84 ? -22.454 -2.914 32.456 1.00 97.94 84 LEU A C 1
ATOM 656 O O . LEU A 1 84 ? -22.060 -3.354 31.378 1.00 97.94 84 LEU A O 1
ATOM 660 N N . LYS A 1 85 ? -22.107 -1.696 32.883 1.00 97.75 85 LYS A N 1
ATOM 661 C CA . LYS A 1 85 ? -21.254 -0.787 32.106 1.00 97.75 85 LYS A CA 1
ATOM 662 C C . LYS A 1 85 ? -19.877 -1.389 31.828 1.00 97.75 85 LYS A C 1
ATOM 664 O O . LYS A 1 85 ? -19.363 -1.263 30.719 1.00 97.75 85 LYS A O 1
ATOM 669 N N . SER A 1 86 ? -19.283 -2.046 32.823 1.00 97.81 86 SER A N 1
ATOM 670 C CA . SER A 1 86 ? -18.010 -2.752 32.670 1.00 97.81 86 SER A CA 1
ATOM 671 C C . SER A 1 86 ? -18.111 -3.877 31.637 1.00 97.81 86 SER A C 1
ATOM 673 O O . SER A 1 86 ? -17.234 -4.008 30.783 1.00 97.81 86 SER A O 1
ATOM 675 N N . LEU A 1 87 ? -19.205 -4.646 31.666 1.00 98.25 87 LEU A N 1
ATOM 676 C CA . LEU A 1 87 ? -19.456 -5.719 30.707 1.00 98.25 87 LEU A CA 1
ATOM 677 C C . LEU A 1 87 ? -19.572 -5.184 29.273 1.00 98.25 87 LEU A C 1
ATOM 679 O O . LEU A 1 87 ? -18.878 -5.683 28.391 1.00 98.25 87 LEU A O 1
ATOM 683 N N . VAL A 1 88 ? -20.369 -4.133 29.060 1.00 98.38 88 VAL A N 1
ATOM 684 C CA . VAL A 1 88 ? -20.536 -3.498 27.739 1.00 98.38 88 VAL A CA 1
ATOM 685 C C . VAL A 1 88 ? -19.197 -2.990 27.203 1.00 98.38 88 VAL A C 1
ATOM 687 O O . VAL A 1 88 ? -18.811 -3.327 26.089 1.00 98.38 88 VAL A O 1
ATOM 690 N N . LEU A 1 89 ? -18.431 -2.259 28.020 1.00 98.25 89 LEU A N 1
ATOM 691 C CA . LEU A 1 89 ? -17.111 -1.765 27.618 1.00 98.25 89 LEU A CA 1
ATOM 692 C C . LEU A 1 89 ? -16.126 -2.900 27.314 1.00 98.25 89 LEU A C 1
ATOM 694 O O . LEU A 1 89 ? -15.281 -2.770 26.427 1.00 98.25 89 LEU A O 1
ATOM 698 N N . SER A 1 90 ? -16.210 -4.008 28.051 1.00 98.56 90 SER A N 1
ATOM 699 C CA . SER A 1 90 ? -15.378 -5.183 27.805 1.00 98.56 90 SER A CA 1
ATOM 700 C C . SER A 1 90 ? -15.712 -5.840 26.465 1.00 98.56 90 SER A C 1
ATOM 702 O O . SER A 1 90 ? -14.795 -6.197 25.720 1.00 98.56 90 SER A O 1
ATOM 704 N N . ASP A 1 91 ? -16.998 -5.951 26.127 1.00 98.56 91 ASP A N 1
ATOM 705 C CA . ASP A 1 91 ? -17.441 -6.481 24.840 1.00 98.56 91 ASP A CA 1
ATOM 706 C C . ASP A 1 91 ? -17.071 -5.559 23.673 1.00 98.56 91 ASP A C 1
ATOM 708 O O . ASP A 1 91 ? -16.520 -6.039 22.678 1.00 98.56 91 ASP A O 1
ATOM 712 N N . ASP A 1 92 ? -17.253 -4.246 23.817 1.00 98.56 92 ASP A N 1
ATOM 713 C CA . ASP A 1 92 ? -16.831 -3.261 22.817 1.00 98.56 92 ASP A CA 1
ATOM 714 C C . ASP A 1 92 ? -15.318 -3.320 22.585 1.00 98.56 92 ASP A C 1
ATOM 716 O O . ASP A 1 92 ? -14.848 -3.358 21.445 1.00 98.56 92 ASP A O 1
ATOM 720 N N . HIS A 1 93 ? -14.530 -3.407 23.660 1.00 98.44 93 HIS A N 1
ATOM 721 C CA . HIS A 1 93 ? -13.081 -3.551 23.560 1.00 98.44 93 HIS A CA 1
ATOM 722 C C . HIS A 1 93 ? -12.675 -4.847 22.845 1.00 98.44 93 HIS A C 1
ATOM 724 O O . HIS A 1 93 ? -11.747 -4.846 22.029 1.00 98.44 93 HIS A O 1
ATOM 730 N N . ARG A 1 94 ? -13.370 -5.956 23.122 1.00 98.44 94 ARG A N 1
ATOM 731 C CA . ARG A 1 94 ? -13.145 -7.247 22.460 1.00 98.44 94 ARG A CA 1
ATOM 732 C C . ARG A 1 94 ? -13.454 -7.166 20.965 1.00 98.44 94 ARG A C 1
ATOM 734 O O . ARG A 1 94 ? -12.668 -7.674 20.163 1.00 98.44 94 ARG A O 1
ATOM 741 N N . LEU A 1 95 ? -14.565 -6.534 20.586 1.00 98.56 95 LEU A N 1
ATOM 742 C CA . LEU A 1 95 ? -14.939 -6.325 19.186 1.00 98.56 95 LEU A CA 1
ATOM 743 C C . LEU A 1 95 ? -13.920 -5.435 18.467 1.00 98.56 95 LEU A C 1
ATOM 745 O O . LEU A 1 95 ? -13.388 -5.835 17.430 1.00 98.56 95 LEU A O 1
ATOM 749 N N . LEU A 1 96 ? -13.573 -4.289 19.060 1.00 98.69 96 LEU A N 1
ATOM 750 C CA . LEU A 1 96 ? -12.604 -3.348 18.498 1.00 98.69 96 LEU A CA 1
ATOM 751 C C . LEU A 1 96 ? -11.226 -3.993 18.313 1.00 98.69 96 LEU A C 1
ATOM 753 O O . LEU A 1 96 ? -10.595 -3.830 17.270 1.00 98.69 96 LEU A O 1
ATOM 757 N N . SER A 1 97 ? -10.775 -4.776 19.293 1.00 98.56 97 SER A N 1
ATOM 758 C CA . SER A 1 97 ? -9.517 -5.524 19.198 1.00 98.56 97 SER A CA 1
ATOM 759 C C . SER A 1 97 ? -9.545 -6.559 18.069 1.00 98.56 97 SER A C 1
ATOM 761 O O . SER A 1 97 ? -8.542 -6.760 17.383 1.00 98.56 97 SER A O 1
ATOM 763 N N . GLY A 1 98 ? -10.695 -7.202 17.845 1.00 98.62 98 GLY A N 1
ATOM 764 C CA . GLY A 1 98 ? -10.893 -8.147 16.748 1.00 98.62 98 GLY A CA 1
ATOM 765 C C . GLY A 1 98 ? -10.788 -7.487 15.373 1.00 98.62 98 GLY A C 1
ATOM 766 O O . GLY A 1 98 ? -10.057 -7.983 14.514 1.00 98.62 98 GLY A O 1
ATOM 767 N N . GLU A 1 99 ? -11.476 -6.361 15.172 1.00 98.56 99 GLU A N 1
ATOM 768 C CA . GLU A 1 99 ? -11.406 -5.595 13.920 1.00 98.56 99 GLU A CA 1
ATOM 769 C C . GLU A 1 99 ? -10.012 -5.011 13.685 1.00 98.56 99 GLU A C 1
ATOM 771 O O . GLU A 1 99 ? -9.469 -5.136 12.588 1.00 98.56 99 GLU A O 1
ATOM 776 N N . TYR A 1 100 ? -9.367 -4.486 14.728 1.00 98.69 100 TYR A N 1
ATOM 777 C CA . TYR A 1 100 ? -7.988 -4.011 14.647 1.00 98.69 100 TYR A CA 1
ATOM 778 C C . TYR A 1 100 ? -7.023 -5.101 14.152 1.00 98.69 100 TYR A C 1
ATOM 780 O O . TYR A 1 100 ? -6.197 -4.853 13.273 1.00 98.69 100 TYR A O 1
ATOM 788 N N . GLU A 1 101 ? -7.126 -6.330 14.664 1.00 98.69 101 GLU A N 1
ATOM 789 C CA . GLU A 1 101 ? -6.265 -7.429 14.216 1.00 98.69 101 GLU A CA 1
ATOM 790 C C . GLU A 1 101 ? -6.583 -7.899 12.786 1.00 98.69 101 GLU A C 1
ATOM 792 O O . GLU A 1 101 ? -5.675 -8.339 12.073 1.00 98.69 101 GLU A O 1
ATOM 797 N N . LYS A 1 102 ? -7.837 -7.792 12.327 1.00 98.62 102 LYS A N 1
ATOM 798 C CA . LYS A 1 102 ? -8.184 -8.028 10.914 1.00 98.62 102 LYS A CA 1
ATOM 799 C C . LYS A 1 102 ? -7.557 -6.963 10.018 1.00 98.62 102 LYS A C 1
ATOM 801 O O . LYS A 1 102 ? -6.850 -7.315 9.074 1.00 98.62 102 LYS A O 1
ATOM 806 N N . GLU A 1 103 ? -7.741 -5.692 10.354 1.00 98.44 103 GLU A N 1
ATOM 807 C CA . GLU A 1 103 ? -7.212 -4.562 9.589 1.00 98.44 103 GLU A CA 1
ATOM 808 C C . GLU A 1 103 ? -5.682 -4.598 9.526 1.00 98.44 103 GLU A C 1
ATOM 810 O O . GLU A 1 103 ? -5.075 -4.489 8.465 1.00 98.44 103 GLU A O 1
ATOM 815 N N . LYS A 1 104 ? -5.025 -4.886 10.650 1.00 98.62 104 LYS A N 1
ATOM 816 C CA . LYS A 1 104 ? -3.571 -5.072 10.715 1.00 98.62 104 LYS A CA 1
ATOM 817 C C . LYS A 1 104 ? -3.073 -6.173 9.772 1.00 98.62 104 LYS A C 1
ATOM 819 O O . LYS A 1 104 ? -2.015 -6.019 9.158 1.00 98.62 104 LYS A O 1
ATOM 824 N N . LYS A 1 105 ? -3.812 -7.281 9.631 1.00 98.56 105 LYS A N 1
ATOM 825 C CA . LYS A 1 105 ? -3.483 -8.350 8.669 1.00 98.56 105 LYS A CA 1
ATOM 826 C C . LYS A 1 105 ? -3.692 -7.896 7.227 1.00 98.56 105 LYS A C 1
ATOM 828 O O . LYS A 1 105 ? -2.831 -8.182 6.396 1.00 98.56 105 LYS A O 1
ATOM 833 N N . LEU A 1 106 ? -4.786 -7.188 6.941 1.00 98.50 106 LEU A N 1
ATOM 834 C CA . LEU A 1 106 ? -5.059 -6.626 5.615 1.00 98.50 106 LEU A CA 1
ATOM 835 C C . LEU A 1 106 ? -3.973 -5.630 5.204 1.00 98.50 106 LEU A C 1
ATOM 837 O O . LEU A 1 106 ? -3.413 -5.759 4.117 1.00 98.50 106 LEU A O 1
ATOM 841 N N . ARG A 1 107 ? -3.581 -4.725 6.106 1.00 98.44 107 ARG A N 1
ATOM 842 C CA . ARG A 1 107 ? -2.507 -3.760 5.861 1.00 98.44 107 ARG A CA 1
ATOM 843 C C . ARG A 1 107 ? -1.175 -4.440 5.563 1.00 98.44 107 ARG A C 1
ATOM 845 O O . ARG A 1 107 ? -0.524 -4.091 4.586 1.00 98.44 107 ARG A O 1
ATOM 852 N N . LYS A 1 108 ? -0.812 -5.475 6.327 1.00 98.69 108 LYS A N 1
ATOM 853 C CA . LYS A 1 108 ? 0.395 -6.273 6.056 1.00 98.69 108 LYS A CA 1
ATOM 854 C C . LYS A 1 108 ? 0.327 -6.996 4.704 1.00 98.69 108 LYS A C 1
ATOM 856 O O . LYS A 1 108 ? 1.336 -7.126 4.018 1.00 98.69 108 LYS A O 1
ATOM 861 N N . ALA A 1 109 ? -0.844 -7.500 4.315 1.00 98.56 109 ALA A N 1
ATOM 862 C CA . ALA A 1 109 ? -1.026 -8.141 3.014 1.00 98.56 109 ALA A CA 1
ATOM 863 C C . ALA A 1 109 ? -0.893 -7.135 1.858 1.00 98.56 109 ALA A C 1
ATOM 865 O O . ALA A 1 109 ? -0.248 -7.449 0.858 1.00 98.56 109 ALA A O 1
ATOM 866 N N . ALA A 1 110 ? -1.450 -5.931 2.015 1.00 98.44 110 ALA A N 1
ATOM 867 C CA . ALA A 1 110 ? -1.315 -4.842 1.053 1.00 98.44 110 ALA A CA 1
ATOM 868 C C . ALA A 1 110 ? 0.143 -4.372 0.923 1.00 98.44 110 ALA A C 1
ATOM 870 O O . ALA A 1 110 ? 0.637 -4.251 -0.192 1.00 98.44 110 ALA A O 1
ATOM 871 N N . GLU A 1 111 ? 0.853 -4.204 2.039 1.00 98.50 111 GLU A N 1
ATOM 872 C CA . GLU A 1 111 ? 2.277 -3.847 2.066 1.00 98.50 111 GLU A CA 1
ATOM 873 C C . GLU A 1 111 ? 3.141 -4.898 1.350 1.00 98.50 111 GLU A C 1
ATOM 875 O O . GLU A 1 111 ? 3.934 -4.568 0.475 1.00 98.50 111 GLU A O 1
ATOM 880 N N . ASN A 1 112 ? 2.917 -6.189 1.616 1.00 98.38 112 ASN A N 1
ATOM 881 C CA . ASN A 1 112 ? 3.618 -7.260 0.899 1.00 98.38 112 ASN A CA 1
ATOM 882 C C . ASN A 1 112 ? 3.313 -7.274 -0.606 1.00 98.38 112 ASN A C 1
ATOM 884 O O . ASN A 1 112 ? 4.161 -7.668 -1.404 1.00 98.38 112 ASN A O 1
ATOM 888 N N . ARG A 1 113 ? 2.090 -6.903 -1.005 1.00 98.50 113 ARG A N 1
ATOM 889 C CA . ARG A 1 113 ? 1.727 -6.779 -2.421 1.00 98.50 113 ARG A CA 1
ATOM 890 C C . ARG A 1 113 ? 2.434 -5.588 -3.061 1.00 98.50 113 ARG A C 1
ATOM 892 O O . ARG A 1 113 ? 2.885 -5.727 -4.191 1.00 98.50 113 ARG A O 1
ATOM 899 N N . LEU A 1 114 ? 2.535 -4.465 -2.351 1.00 98.44 114 LEU A N 1
ATOM 900 C CA . LEU A 1 114 ? 3.262 -3.283 -2.803 1.00 98.44 114 LEU A CA 1
ATOM 901 C C . LEU A 1 114 ? 4.733 -3.622 -3.057 1.00 98.44 114 LEU A C 1
ATOM 903 O O . LEU A 1 114 ? 5.192 -3.410 -4.169 1.00 98.44 114 LEU A O 1
ATOM 907 N N . PHE A 1 115 ? 5.412 -4.261 -2.098 1.00 98.44 115 PHE A N 1
ATOM 908 C CA . PHE A 1 115 ? 6.811 -4.664 -2.272 1.00 98.44 115 PHE A CA 1
ATOM 909 C C . PHE A 1 115 ? 7.031 -5.540 -3.510 1.00 98.44 115 PHE A C 1
ATOM 911 O O . PHE A 1 115 ? 7.961 -5.309 -4.269 1.00 98.44 115 PHE A O 1
ATOM 918 N N . ARG A 1 116 ? 6.142 -6.508 -3.771 1.00 98.44 116 ARG A N 1
ATOM 919 C CA . ARG A 1 116 ? 6.241 -7.342 -4.983 1.00 98.44 116 ARG A CA 1
ATOM 920 C C . ARG A 1 116 ? 6.088 -6.532 -6.268 1.00 98.44 116 ARG A C 1
ATOM 922 O O . ARG A 1 116 ? 6.807 -6.778 -7.222 1.00 98.44 116 ARG A O 1
ATOM 929 N N . LEU A 1 117 ? 5.151 -5.584 -6.289 1.00 98.56 117 LEU A N 1
ATOM 930 C CA . LEU A 1 117 ? 4.956 -4.714 -7.448 1.00 98.56 117 LEU A CA 1
ATOM 931 C C . LEU A 1 117 ? 6.145 -3.769 -7.651 1.00 98.56 117 LEU A C 1
ATOM 933 O O . LEU A 1 117 ? 6.511 -3.507 -8.790 1.00 98.56 117 LEU A O 1
ATOM 937 N N . GLU A 1 118 ? 6.741 -3.263 -6.572 1.00 98.56 118 GLU A N 1
ATOM 938 C CA . GLU A 1 118 ? 7.960 -2.452 -6.634 1.00 98.56 118 GLU A CA 1
ATOM 939 C C . GLU A 1 118 ? 9.137 -3.258 -7.195 1.00 98.56 118 GLU A C 1
ATOM 941 O O . GLU A 1 118 ? 9.823 -2.763 -8.087 1.00 98.56 118 GLU A O 1
ATOM 946 N N . ASP A 1 119 ? 9.323 -4.504 -6.745 1.00 98.62 119 ASP A N 1
ATOM 947 C CA . ASP A 1 119 ? 10.352 -5.412 -7.268 1.00 98.62 119 ASP A CA 1
ATOM 948 C C . ASP A 1 119 ? 10.144 -5.701 -8.768 1.00 98.62 119 ASP A C 1
ATOM 950 O O . ASP A 1 119 ? 11.089 -5.607 -9.554 1.00 98.62 119 ASP A O 1
ATOM 954 N N . ASP A 1 120 ? 8.906 -6.002 -9.180 1.00 98.50 120 ASP A N 1
ATOM 955 C CA . ASP A 1 120 ? 8.562 -6.258 -10.584 1.00 98.50 120 ASP A CA 1
ATOM 956 C C . ASP A 1 120 ? 8.815 -5.012 -11.459 1.00 98.50 120 ASP A C 1
ATOM 958 O O . ASP A 1 120 ? 9.392 -5.107 -12.544 1.00 98.50 120 ASP A O 1
ATOM 962 N N . LEU A 1 121 ? 8.425 -3.821 -10.985 1.00 98.56 121 LEU A N 1
ATOM 963 C CA . LEU A 1 121 ? 8.651 -2.558 -11.697 1.00 98.56 121 LEU A CA 1
ATOM 964 C C . LEU A 1 121 ? 10.136 -2.206 -11.808 1.00 98.56 121 LEU A C 1
ATOM 966 O O . LEU A 1 121 ? 10.573 -1.702 -12.845 1.00 98.56 121 LEU A O 1
ATOM 970 N N . GLU A 1 122 ? 10.913 -2.451 -10.756 1.00 98.56 122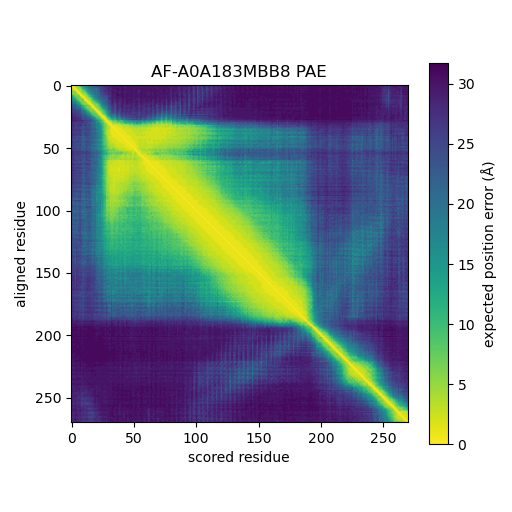 GLU A N 1
ATOM 971 C CA . GLU A 1 122 ? 12.357 -2.227 -10.756 1.00 98.56 122 GLU A CA 1
ATOM 972 C C . GLU A 1 122 ? 13.059 -3.153 -11.758 1.00 98.56 122 GLU A C 1
ATOM 974 O O . GLU A 1 122 ? 13.933 -2.712 -12.509 1.00 98.56 122 GLU A O 1
ATOM 979 N N . GLU A 1 123 ? 12.634 -4.413 -11.834 1.00 98.62 123 GLU A N 1
ATOM 980 C CA . GLU A 1 123 ? 13.153 -5.383 -12.795 1.00 98.62 123 GLU A CA 1
ATOM 981 C C . GLU A 1 123 ? 12.812 -4.999 -14.245 1.00 98.62 123 GLU A C 1
ATOM 983 O O . GLU A 1 123 ? 13.700 -4.985 -15.101 1.00 98.62 123 GLU A O 1
ATOM 988 N N . GLU A 1 124 ? 11.571 -4.598 -14.534 1.00 98.50 124 GLU A N 1
ATOM 989 C CA . GLU A 1 124 ? 11.195 -4.097 -15.863 1.00 98.50 124 GLU A CA 1
ATOM 990 C C . GLU A 1 124 ? 11.982 -2.832 -16.231 1.00 98.50 124 GLU A C 1
ATOM 992 O O . GLU A 1 124 ? 12.520 -2.720 -17.339 1.00 98.50 124 GLU A O 1
ATOM 997 N N . ARG A 1 125 ? 12.144 -1.892 -15.289 1.00 98.56 125 ARG A N 1
ATOM 998 C CA . ARG A 1 125 ? 12.971 -0.694 -15.489 1.00 98.56 125 ARG A CA 1
ATOM 999 C C . ARG A 1 125 ? 14.409 -1.070 -15.839 1.00 98.56 125 ARG A C 1
ATOM 1001 O O . ARG A 1 125 ? 14.971 -0.515 -16.782 1.00 98.56 125 ARG A O 1
ATOM 1008 N N . ARG A 1 126 ? 14.995 -2.030 -15.120 1.00 98.69 126 ARG A N 1
ATOM 1009 C CA . ARG A 1 126 ? 16.349 -2.534 -15.378 1.00 98.69 126 ARG A CA 1
ATOM 1010 C C . ARG A 1 126 ? 16.467 -3.143 -16.777 1.00 98.69 126 ARG A C 1
ATOM 1012 O O . ARG A 1 126 ? 17.438 -2.864 -17.478 1.00 98.69 126 ARG A O 1
ATOM 1019 N N . GLN A 1 127 ? 15.483 -3.930 -17.211 1.00 98.62 127 GLN A N 1
ATOM 1020 C CA . GLN A 1 127 ? 15.461 -4.499 -18.562 1.00 98.62 127 GLN A CA 1
ATOM 1021 C C . GLN A 1 127 ? 15.348 -3.421 -19.648 1.00 98.62 127 GLN A C 1
ATOM 1023 O O . GLN A 1 127 ? 15.975 -3.534 -20.703 1.00 98.62 127 GLN A O 1
ATOM 1028 N N . HIS A 1 128 ? 14.549 -2.378 -19.419 1.00 98.44 128 HIS A N 1
ATOM 1029 C CA . HIS A 1 128 ? 14.450 -1.244 -20.335 1.00 98.44 128 HIS A CA 1
ATOM 1030 C C . HIS A 1 128 ? 15.759 -0.459 -20.421 1.00 98.44 128 HIS A C 1
ATOM 1032 O O . HIS A 1 128 ? 16.193 -0.138 -21.527 1.00 98.44 128 HIS A O 1
ATOM 1038 N N . GLU A 1 129 ? 16.419 -0.210 -19.292 1.00 98.62 129 GLU A N 1
ATOM 1039 C CA . GLU A 1 129 ? 17.733 0.436 -19.254 1.00 98.62 129 GLU A CA 1
ATOM 1040 C C . GLU A 1 129 ? 18.777 -0.385 -20.029 1.00 98.62 129 GLU A C 1
ATOM 1042 O O . GLU A 1 129 ? 19.495 0.146 -20.873 1.00 98.62 129 GLU A O 1
ATOM 1047 N N . GLU A 1 130 ? 18.803 -1.707 -19.832 1.00 98.62 130 GLU A N 1
ATOM 1048 C CA . GLU A 1 130 ? 19.699 -2.618 -20.555 1.00 98.62 130 GLU A CA 1
ATOM 1049 C C . GLU A 1 130 ? 19.466 -2.577 -22.076 1.00 98.62 130 GLU A C 1
ATOM 1051 O O . GLU A 1 130 ? 20.419 -2.502 -22.860 1.00 98.62 130 GLU A O 1
ATOM 1056 N N . LYS A 1 131 ? 18.198 -2.557 -22.509 1.00 98.69 131 LYS A N 1
ATOM 1057 C CA . LYS A 1 131 ? 17.832 -2.395 -23.926 1.00 98.69 131 LYS A CA 1
ATOM 1058 C C . LYS A 1 131 ? 18.290 -1.042 -24.469 1.00 98.69 131 LYS A C 1
ATOM 1060 O O . LYS A 1 131 ? 18.860 -1.005 -25.556 1.00 98.69 131 LYS A O 1
ATOM 1065 N N . THR A 1 132 ? 18.092 0.045 -23.724 1.00 98.62 132 THR A N 1
ATOM 1066 C CA . THR A 1 132 ? 18.540 1.393 -24.112 1.00 98.62 132 THR A CA 1
ATOM 1067 C C . THR A 1 132 ? 20.052 1.428 -24.316 1.00 98.62 132 THR A C 1
ATOM 1069 O O . THR A 1 132 ? 20.515 1.825 -25.383 1.00 98.62 132 THR A O 1
ATOM 1072 N N . VAL A 1 133 ? 20.824 0.901 -23.362 1.00 98.69 133 VAL A N 1
ATOM 1073 C CA . VAL A 1 133 ? 22.289 0.808 -23.472 1.00 98.69 133 VAL A CA 1
ATOM 1074 C C . VAL A 1 133 ? 22.710 -0.028 -24.688 1.00 98.69 133 VAL A C 1
ATOM 1076 O O . VAL A 1 133 ? 23.652 0.334 -25.399 1.00 98.69 133 VAL A O 1
ATOM 1079 N N . SER A 1 134 ? 22.010 -1.132 -24.968 1.00 98.56 134 SER A N 1
ATOM 1080 C CA . SER A 1 134 ? 22.261 -1.959 -26.155 1.00 98.56 134 SER A CA 1
ATOM 1081 C C . SER A 1 134 ? 21.991 -1.202 -27.461 1.00 98.56 134 SER A C 1
ATOM 1083 O O . SER A 1 134 ? 22.813 -1.240 -28.383 1.00 98.56 134 SER A O 1
ATOM 1085 N N . TYR A 1 135 ? 20.874 -0.475 -27.546 1.00 98.38 135 TYR A N 1
ATOM 1086 C CA . TYR A 1 135 ? 20.546 0.338 -28.715 1.00 98.38 135 TYR A CA 1
ATOM 1087 C C . TYR A 1 135 ? 21.544 1.479 -28.919 1.00 98.38 135 TYR A C 1
ATOM 1089 O O . TYR A 1 135 ? 22.009 1.666 -30.043 1.00 98.38 135 TYR A O 1
ATOM 1097 N N . ASP A 1 136 ? 21.962 2.162 -27.856 1.00 98.56 136 ASP A N 1
ATOM 1098 C CA . ASP A 1 136 ? 22.992 3.202 -27.922 1.00 98.56 136 ASP A CA 1
ATOM 1099 C C . ASP A 1 136 ? 24.328 2.653 -28.440 1.00 98.56 136 ASP A C 1
ATOM 1101 O O . ASP A 1 136 ? 25.000 3.287 -29.262 1.00 98.56 136 ASP A O 1
ATOM 1105 N N . ALA A 1 137 ? 24.717 1.450 -28.008 1.00 98.56 137 ALA A N 1
ATOM 1106 C CA . ALA A 1 137 ? 25.905 0.779 -28.526 1.00 98.56 137 ALA A CA 1
ATOM 1107 C C . ALA A 1 137 ? 25.769 0.460 -30.026 1.00 98.56 137 ALA A C 1
ATOM 1109 O O . ALA A 1 137 ? 26.694 0.725 -30.800 1.00 98.56 137 ALA A O 1
ATOM 1110 N N . ASN A 1 138 ? 24.610 -0.047 -30.458 1.00 98.44 138 ASN A N 1
ATOM 1111 C CA . ASN A 1 138 ? 24.331 -0.333 -31.867 1.00 98.44 138 ASN A CA 1
ATOM 1112 C C . ASN A 1 138 ? 24.358 0.934 -32.731 1.00 98.44 138 ASN A C 1
ATOM 1114 O O . ASN A 1 138 ? 24.954 0.922 -33.811 1.00 98.44 138 ASN A O 1
ATOM 1118 N N . ILE A 1 139 ? 23.780 2.039 -32.250 1.00 98.50 139 ILE A N 1
ATOM 1119 C CA . ILE A 1 139 ? 23.817 3.339 -32.930 1.00 98.50 139 ILE A CA 1
ATOM 1120 C C . ILE A 1 139 ? 25.267 3.777 -33.140 1.00 98.50 139 ILE A C 1
ATOM 1122 O O . ILE A 1 139 ? 25.653 4.053 -34.274 1.00 98.50 139 ILE A O 1
ATOM 1126 N N . ARG A 1 140 ? 26.110 3.740 -32.099 1.00 98.38 140 ARG A N 1
ATOM 1127 C CA . ARG A 1 140 ? 27.536 4.106 -32.216 1.00 98.38 140 ARG A CA 1
ATOM 1128 C C . ARG A 1 140 ? 28.280 3.253 -33.246 1.00 98.38 140 ARG A C 1
ATOM 1130 O O . ARG A 1 140 ? 29.114 3.766 -33.995 1.00 98.38 140 ARG A O 1
ATOM 1137 N N . ILE A 1 141 ? 27.993 1.950 -33.306 1.00 98.38 141 ILE A N 1
ATOM 1138 C CA . ILE A 1 141 ? 28.581 1.048 -34.309 1.00 98.38 141 ILE A CA 1
ATOM 1139 C C . ILE A 1 141 ? 28.143 1.457 -35.721 1.00 98.38 141 ILE A C 1
ATOM 1141 O O . ILE A 1 141 ? 28.983 1.555 -36.620 1.00 98.38 141 ILE A O 1
ATOM 1145 N N . LEU A 1 142 ? 26.850 1.720 -35.923 1.00 98.12 142 LEU A N 1
ATOM 1146 C CA . LEU A 1 142 ? 26.308 2.128 -37.219 1.00 98.12 142 LEU A CA 1
ATOM 1147 C C . LEU A 1 142 ? 26.846 3.492 -37.661 1.00 98.12 142 LEU A C 1
ATOM 1149 O O . LEU A 1 142 ? 27.241 3.639 -38.815 1.00 98.12 142 LEU A O 1
ATOM 1153 N N . GLU A 1 143 ? 26.946 4.462 -36.754 1.00 98.31 143 GLU A N 1
ATOM 1154 C CA . GLU A 1 143 ? 27.551 5.768 -37.026 1.00 98.31 143 GLU A CA 1
ATOM 1155 C C . GLU A 1 143 ? 28.997 5.627 -37.511 1.00 98.31 143 GLU A C 1
ATOM 1157 O O . GLU A 1 143 ? 29.381 6.224 -38.519 1.00 98.31 143 GLU A O 1
ATOM 1162 N N . ASN A 1 144 ? 29.799 4.797 -36.840 1.00 98.38 144 ASN A N 1
ATOM 1163 C CA . ASN A 1 144 ? 31.174 4.524 -37.259 1.00 98.38 144 ASN A CA 1
ATOM 1164 C C . ASN A 1 144 ? 31.228 3.806 -38.612 1.00 98.38 144 ASN A C 1
ATOM 1166 O O . ASN A 1 144 ? 32.082 4.116 -39.445 1.00 98.38 144 ASN A O 1
ATOM 1170 N N . ARG A 1 145 ? 30.294 2.884 -38.873 1.00 98.38 145 ARG A N 1
ATOM 1171 C CA . ARG A 1 145 ? 30.197 2.199 -40.166 1.00 98.38 145 ARG A CA 1
ATOM 1172 C C . ARG A 1 145 ? 29.874 3.172 -41.300 1.00 98.38 145 ARG A C 1
ATOM 1174 O O . ARG A 1 145 ? 30.500 3.082 -42.354 1.00 98.38 145 ARG A O 1
ATOM 1181 N N . VAL A 1 146 ? 28.944 4.103 -41.084 1.00 98.25 146 VAL A N 1
ATOM 1182 C CA . VAL A 1 146 ? 28.595 5.154 -42.052 1.00 98.25 146 VAL A CA 1
ATOM 1183 C C . VAL A 1 146 ? 29.792 6.065 -42.318 1.00 98.25 146 VAL A C 1
ATOM 1185 O O . VAL A 1 146 ? 30.119 6.298 -43.481 1.00 98.25 146 VAL A O 1
ATOM 1188 N N . LYS A 1 147 ? 30.488 6.522 -41.267 1.00 98.31 147 LYS A N 1
ATOM 1189 C CA . LYS A 1 147 ? 31.708 7.339 -41.401 1.00 98.31 147 LYS A CA 1
ATOM 1190 C C . LYS A 1 147 ? 32.770 6.632 -42.246 1.00 98.31 147 LYS A C 1
ATOM 1192 O O . LYS A 1 147 ? 33.224 7.194 -43.237 1.00 98.31 147 LYS A O 1
ATOM 1197 N N . SER A 1 148 ? 33.071 5.371 -41.932 1.00 97.81 148 SER A N 1
ATOM 1198 C CA . SER A 1 148 ? 34.052 4.563 -42.670 1.00 97.81 148 SER A CA 1
ATOM 1199 C C . SER A 1 148 ? 33.677 4.358 -44.146 1.00 97.81 148 SER A C 1
ATOM 1201 O O . SER A 1 148 ? 34.535 4.454 -45.021 1.00 97.81 148 SER A O 1
ATOM 1203 N N . LEU A 1 149 ? 32.397 4.114 -44.455 1.00 97.88 149 LEU A N 1
ATOM 1204 C CA . LEU A 1 149 ? 31.937 3.996 -45.845 1.00 97.88 149 LEU A CA 1
ATOM 1205 C C . LEU A 1 149 ? 32.045 5.323 -46.607 1.00 97.88 149 LEU A C 1
ATOM 1207 O O . LEU A 1 149 ? 32.377 5.325 -47.792 1.00 97.88 149 LEU A O 1
ATOM 1211 N N . ASN A 1 150 ? 31.780 6.446 -45.940 1.00 97.62 150 ASN A N 1
ATOM 1212 C CA . ASN A 1 150 ? 31.923 7.764 -46.544 1.00 97.62 150 ASN A CA 1
ATOM 1213 C C . ASN A 1 150 ? 33.394 8.095 -46.848 1.00 97.62 150 ASN A C 1
ATOM 1215 O O . ASN A 1 150 ? 33.694 8.559 -47.945 1.00 97.62 150 ASN A O 1
ATOM 1219 N N . GLU A 1 151 ? 34.308 7.798 -45.921 1.00 97.56 151 GLU A N 1
ATOM 1220 C CA . GLU A 1 151 ? 35.757 7.927 -46.135 1.00 97.56 151 GLU A CA 1
ATOM 1221 C C . GLU A 1 151 ? 36.222 7.082 -47.333 1.00 97.56 151 GLU A C 1
ATOM 1223 O O . GLU A 1 151 ? 36.903 7.590 -48.224 1.00 97.56 151 GLU A O 1
ATOM 1228 N N . GLN A 1 152 ? 35.773 5.824 -47.424 1.00 96.81 152 GLN A N 1
ATOM 1229 C CA . GLN A 1 152 ? 36.086 4.944 -48.554 1.00 96.81 152 GLN A CA 1
ATOM 1230 C C . GLN A 1 152 ? 35.566 5.499 -49.892 1.00 96.81 152 GLN A C 1
ATOM 1232 O O . GLN A 1 152 ? 36.255 5.410 -50.911 1.00 96.81 152 GLN A O 1
ATOM 1237 N N . LYS A 1 153 ? 34.353 6.070 -49.908 1.00 96.56 153 LYS A N 1
ATOM 1238 C CA . LYS A 1 153 ? 33.772 6.689 -51.108 1.00 96.56 153 LYS A CA 1
ATOM 1239 C C . LYS A 1 153 ? 34.598 7.893 -51.567 1.00 96.56 153 LYS A C 1
ATOM 1241 O O . LYS A 1 153 ? 34.912 7.976 -52.751 1.00 96.56 153 LYS A O 1
ATOM 1246 N N . GLN A 1 154 ? 34.974 8.781 -50.646 1.00 97.19 154 GLN A N 1
ATOM 1247 C CA . GLN A 1 154 ? 35.804 9.953 -50.949 1.00 97.19 154 GLN A CA 1
ATOM 1248 C C . GLN A 1 154 ? 37.186 9.547 -51.476 1.00 97.19 154 GLN A C 1
ATOM 1250 O O . GLN A 1 154 ? 37.668 10.110 -52.455 1.00 97.19 154 GLN A O 1
ATOM 1255 N N . GLU A 1 155 ? 37.814 8.530 -50.881 1.00 96.81 155 GLU A N 1
ATOM 1256 C CA . GL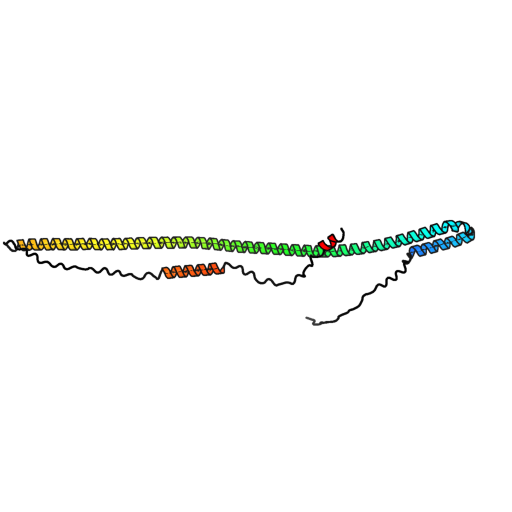U A 1 155 ? 39.096 8.015 -51.366 1.00 96.81 155 GLU A CA 1
ATOM 1257 C C . GLU A 1 155 ? 38.981 7.440 -52.790 1.00 96.81 155 GLU A C 1
ATOM 1259 O O . GLU A 1 155 ? 39.856 7.664 -53.630 1.00 96.81 155 GLU A O 1
ATOM 1264 N N . ALA A 1 156 ? 37.898 6.714 -53.087 1.00 97.12 156 ALA A N 1
ATOM 1265 C CA . ALA A 1 156 ? 37.640 6.180 -54.422 1.00 97.12 156 ALA A CA 1
ATOM 1266 C C . ALA A 1 156 ? 37.397 7.291 -55.459 1.00 97.12 156 ALA A C 1
ATOM 1268 O O . ALA A 1 156 ? 37.909 7.201 -56.576 1.00 97.12 156 ALA A O 1
ATOM 1269 N N . GLU A 1 157 ? 36.667 8.343 -55.085 1.00 97.00 157 GLU A N 1
ATOM 1270 C CA . GLU A 1 157 ? 36.429 9.523 -55.921 1.00 97.00 157 GLU A CA 1
ATOM 1271 C C . GLU A 1 157 ? 37.743 10.243 -56.251 1.00 97.00 157 GLU A C 1
ATOM 1273 O O . GLU A 1 157 ? 38.069 10.409 -57.426 1.00 97.00 157 GLU A O 1
ATOM 1278 N N . MET A 1 158 ? 38.570 10.528 -55.240 1.00 97.00 158 MET A N 1
ATOM 1279 C CA . MET A 1 158 ? 39.894 11.139 -55.413 1.00 97.00 158 MET A CA 1
ATOM 1280 C C . MET A 1 158 ? 40.813 10.306 -56.319 1.00 97.00 158 MET A C 1
ATOM 1282 O O . MET A 1 158 ? 41.519 10.851 -57.171 1.00 97.00 158 MET A O 1
ATOM 1286 N N . LYS A 1 159 ? 40.803 8.973 -56.178 1.00 97.94 159 LYS A N 1
ATOM 1287 C CA . LYS A 1 159 ? 41.550 8.069 -57.072 1.00 97.94 159 LYS A CA 1
ATOM 1288 C C . LYS A 1 159 ? 41.037 8.141 -58.511 1.00 97.94 159 LYS A C 1
ATOM 1290 O O . LYS A 1 159 ? 41.844 8.134 -59.440 1.00 97.94 159 LYS A O 1
ATOM 1295 N N . GLY A 1 160 ? 39.721 8.226 -58.699 1.00 97.88 160 GLY A N 1
ATOM 1296 C CA . GLY A 1 160 ? 39.096 8.382 -60.012 1.00 97.88 160 GLY A CA 1
ATOM 1297 C C . GLY A 1 160 ? 39.474 9.700 -60.691 1.00 97.88 160 GLY A C 1
ATOM 1298 O O . GLY A 1 160 ? 39.873 9.699 -61.857 1.00 97.88 160 GLY A O 1
ATOM 1299 N N . GLU A 1 161 ? 39.415 10.815 -59.961 1.00 97.75 161 GLU A N 1
ATOM 1300 C CA . GLU A 1 161 ? 39.828 12.130 -60.464 1.00 97.75 161 GLU A CA 1
ATOM 1301 C C . GLU A 1 161 ? 41.318 12.174 -60.809 1.00 97.75 161 GLU A C 1
ATOM 1303 O O . GLU A 1 161 ? 41.692 12.658 -61.881 1.00 97.75 161 GLU A O 1
ATOM 1308 N N . TYR A 1 162 ? 42.165 11.607 -59.945 1.00 98.06 162 TYR A N 1
ATOM 1309 C CA . TYR A 1 162 ? 43.597 11.486 -60.203 1.00 98.06 162 TYR A CA 1
ATOM 1310 C C . TYR A 1 162 ? 43.874 10.697 -61.486 1.00 98.06 162 TYR A C 1
ATOM 1312 O O . TYR A 1 162 ? 44.640 11.158 -62.334 1.00 98.06 162 TYR A O 1
ATOM 1320 N N . GLN A 1 163 ? 43.226 9.540 -61.666 1.00 97.75 163 GLN A N 1
ATOM 1321 C CA . GLN A 1 163 ? 43.399 8.724 -62.867 1.00 97.75 163 GLN A CA 1
ATOM 1322 C C . GLN A 1 163 ? 42.942 9.475 -64.122 1.00 97.75 163 GLN A C 1
ATOM 1324 O O . GLN A 1 163 ? 43.659 9.507 -65.118 1.00 97.75 163 GLN A O 1
ATOM 1329 N N . ARG A 1 164 ? 41.791 10.156 -64.061 1.00 98.12 164 ARG A N 1
ATOM 1330 C CA . ARG A 1 164 ? 41.284 10.972 -65.171 1.00 98.12 164 ARG A CA 1
ATOM 1331 C C . ARG A 1 164 ? 42.268 12.080 -65.556 1.00 98.12 164 ARG A C 1
ATOM 1333 O O . ARG A 1 164 ? 42.511 12.308 -66.742 1.00 98.12 164 ARG A O 1
ATOM 1340 N N . LEU A 1 165 ? 42.828 12.775 -64.567 1.00 98.00 165 LEU A N 1
ATOM 1341 C CA . LEU A 1 165 ? 43.823 13.822 -64.790 1.00 98.00 165 LEU A CA 1
ATOM 1342 C C . LEU A 1 165 ? 45.119 13.246 -65.380 1.00 98.00 165 LEU A C 1
ATOM 1344 O O . LEU A 1 165 ? 45.688 13.830 -66.304 1.00 98.00 165 LEU A O 1
ATOM 1348 N N . HIS A 1 166 ? 45.556 12.087 -64.888 1.00 98.25 166 HIS A N 1
ATOM 1349 C CA . HIS A 1 166 ? 46.713 11.368 -65.409 1.00 98.25 166 HIS A CA 1
ATOM 1350 C C . HIS A 1 166 ? 46.529 10.971 -66.882 1.00 98.25 166 HIS A C 1
ATOM 1352 O O . HIS A 1 166 ? 47.430 11.192 -67.696 1.00 98.25 166 HIS A O 1
ATOM 1358 N N . ASP A 1 167 ? 45.355 10.454 -67.249 1.00 97.81 167 ASP A N 1
ATOM 1359 C CA . ASP A 1 167 ? 45.034 10.080 -68.628 1.00 97.81 167 ASP A CA 1
ATOM 1360 C C . ASP A 1 167 ? 45.029 11.310 -69.549 1.00 97.81 167 ASP A C 1
ATOM 1362 O O . ASP A 1 167 ? 45.578 11.266 -70.652 1.00 97.81 167 ASP A O 1
ATOM 1366 N N . LEU A 1 168 ? 44.466 12.438 -69.094 1.00 98.06 168 LEU A N 1
ATOM 1367 C CA . LEU A 1 168 ? 44.476 13.701 -69.840 1.00 98.06 168 LEU A CA 1
ATOM 1368 C C . LEU A 1 168 ? 45.905 14.207 -70.081 1.00 98.06 168 LEU A C 1
ATOM 1370 O O . LEU A 1 168 ? 46.253 14.543 -71.214 1.00 98.06 168 LEU A O 1
ATOM 1374 N N . TYR A 1 169 ? 46.738 14.227 -69.037 1.00 97.81 169 TYR A N 1
ATOM 1375 C CA . TYR A 1 169 ? 48.142 14.630 -69.136 1.00 97.81 169 TYR A CA 1
ATOM 1376 C C . TYR A 1 169 ? 48.924 13.723 -70.096 1.00 97.81 169 TYR A C 1
ATOM 1378 O O . TYR A 1 169 ? 49.657 14.197 -70.965 1.00 97.81 169 TYR A O 1
ATOM 1386 N N . THR A 1 170 ? 48.715 12.412 -69.989 1.00 98.06 170 THR A N 1
ATOM 1387 C CA . THR A 1 170 ? 49.343 11.411 -70.858 1.00 98.06 170 THR A CA 1
ATOM 1388 C C . THR A 1 170 ? 48.939 11.593 -72.320 1.00 98.06 170 THR A C 1
ATOM 1390 O O . THR A 1 170 ? 49.786 11.543 -73.213 1.00 98.06 170 THR A O 1
ATOM 1393 N N . ASN A 1 171 ? 47.655 11.846 -72.581 1.00 97.56 171 ASN A N 1
ATOM 1394 C CA . ASN A 1 171 ? 47.157 12.122 -73.926 1.00 97.56 171 ASN A CA 1
ATOM 1395 C C . AS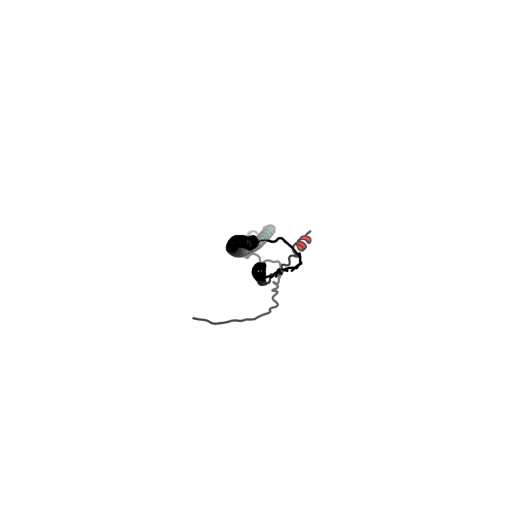N A 1 171 ? 47.733 13.425 -74.495 1.00 97.56 171 ASN A C 1
ATOM 1397 O O . ASN A 1 171 ? 48.138 13.445 -75.656 1.00 97.56 171 ASN A O 1
ATOM 1401 N N . LEU A 1 172 ? 47.830 14.488 -73.689 1.00 97.81 172 LEU A N 1
ATOM 1402 C CA . LEU A 1 172 ? 48.450 15.747 -74.107 1.00 97.81 172 LEU A CA 1
ATOM 1403 C C . LEU A 1 172 ? 49.913 15.541 -74.522 1.00 97.81 172 LEU A C 1
ATOM 1405 O O . LEU A 1 172 ? 50.328 16.020 -75.577 1.00 97.81 172 LEU A O 1
ATOM 1409 N N . LEU A 1 173 ? 50.678 14.787 -73.726 1.00 97.88 173 LEU A N 1
ATOM 1410 C CA . LEU A 1 173 ? 52.065 14.454 -74.047 1.00 97.88 173 LEU A CA 1
ATOM 1411 C C . LEU A 1 173 ? 52.168 13.657 -75.355 1.00 97.88 173 LEU A C 1
ATOM 1413 O O . LEU A 1 173 ? 53.019 13.966 -76.187 1.00 97.88 173 LEU A O 1
ATOM 1417 N N . ARG A 1 174 ? 51.285 12.669 -75.562 1.00 97.31 174 ARG A N 1
ATOM 1418 C CA . ARG A 1 174 ? 51.229 11.885 -76.806 1.00 97.31 174 ARG A CA 1
ATOM 1419 C C . ARG A 1 174 ? 50.996 12.784 -78.024 1.00 97.31 174 ARG A C 1
ATOM 1421 O O . ARG A 1 174 ? 51.775 12.725 -78.968 1.00 97.31 174 ARG A O 1
ATOM 1428 N N . VAL A 1 175 ? 49.984 13.654 -77.978 1.00 97.31 175 VAL A N 1
ATOM 1429 C CA . VAL A 1 175 ? 49.666 14.587 -79.077 1.00 97.31 175 VAL A CA 1
ATOM 1430 C C . VAL A 1 175 ? 50.826 15.545 -79.347 1.00 97.31 175 VAL A C 1
ATOM 1432 O O . VAL A 1 175 ? 51.161 15.807 -80.502 1.00 97.31 175 VAL A O 1
ATOM 1435 N N . TYR A 1 176 ? 51.471 16.055 -78.296 1.00 97.31 176 TYR A N 1
ATOM 1436 C CA . TYR A 1 176 ? 52.639 16.920 -78.442 1.00 97.31 176 TYR A CA 1
ATOM 1437 C C . TYR A 1 176 ? 53.808 16.198 -79.129 1.00 97.31 176 TYR A C 1
ATOM 1439 O O . TYR A 1 176 ? 54.420 16.752 -80.043 1.00 97.31 176 TYR A O 1
ATOM 1447 N N . LEU A 1 177 ? 54.098 14.954 -78.736 1.00 97.00 177 LEU A N 1
ATOM 1448 C CA . LEU A 1 177 ? 55.126 14.135 -79.382 1.00 97.00 177 LEU A CA 1
ATOM 1449 C C . LEU A 1 177 ? 54.796 13.874 -80.857 1.00 97.00 177 LEU A C 1
ATOM 1451 O O . LEU A 1 177 ? 55.647 14.113 -81.710 1.00 97.00 177 LEU A O 1
ATOM 1455 N N . GLU A 1 178 ? 53.559 13.485 -81.176 1.00 95.38 178 GLU A N 1
ATOM 1456 C CA . GLU A 1 178 ? 53.104 13.294 -82.561 1.00 95.38 178 GLU A CA 1
ATOM 1457 C C . GLU A 1 178 ? 53.250 14.574 -83.401 1.00 95.38 178 GLU A C 1
ATOM 1459 O O . GLU A 1 178 ? 53.641 14.525 -84.570 1.00 95.38 178 GLU A O 1
ATOM 1464 N N . TYR A 1 179 ? 52.965 15.740 -82.814 1.00 95.94 179 TYR A N 1
ATOM 1465 C CA . TYR A 1 179 ? 53.172 17.032 -83.464 1.00 95.94 179 TYR A CA 1
ATOM 1466 C C . TYR A 1 179 ? 54.657 17.290 -83.756 1.00 95.94 179 TYR A C 1
ATOM 1468 O O . TYR A 1 179 ? 55.013 17.616 -84.892 1.00 95.94 179 TYR A O 1
ATOM 1476 N N . VAL A 1 180 ? 55.538 17.103 -82.769 1.00 95.56 180 VAL A N 1
ATOM 1477 C CA . VAL A 1 180 ? 56.992 17.270 -82.939 1.00 95.56 180 VAL A CA 1
ATOM 1478 C C . VAL A 1 180 ? 57.533 16.304 -83.994 1.00 95.56 180 VAL A C 1
ATOM 1480 O O . VAL A 1 180 ? 58.315 16.704 -84.859 1.00 95.56 180 VAL A O 1
ATOM 1483 N N . GLU A 1 181 ? 57.093 15.048 -83.981 1.00 93.56 181 GLU A N 1
ATOM 1484 C CA . GLU A 1 181 ? 57.462 14.046 -84.981 1.00 93.56 181 GLU A CA 1
ATOM 1485 C C . GLU A 1 181 ? 56.987 14.422 -86.385 1.00 93.56 181 GLU A C 1
ATOM 1487 O O . GLU A 1 181 ? 57.735 14.248 -87.355 1.00 93.56 181 GLU A O 1
ATOM 1492 N N . ARG A 1 182 ? 55.779 14.983 -86.507 1.00 92.62 182 ARG A N 1
ATOM 1493 C CA . ARG A 1 182 ? 55.240 15.489 -87.773 1.00 92.62 182 ARG A CA 1
ATOM 1494 C C . ARG A 1 182 ? 56.080 16.645 -88.311 1.00 92.62 182 ARG A C 1
ATOM 1496 O O . ARG A 1 182 ? 56.487 16.595 -89.471 1.00 92.62 182 ARG A O 1
ATOM 1503 N N . VAL A 1 183 ? 56.404 17.635 -87.475 1.00 92.00 183 VAL A N 1
ATOM 1504 C CA . VAL A 1 183 ? 57.274 18.768 -87.843 1.00 92.00 183 VAL A CA 1
ATOM 1505 C C . VAL A 1 183 ? 58.664 18.274 -88.253 1.00 92.00 183 VAL A C 1
ATOM 1507 O O . VAL A 1 183 ? 59.174 18.654 -89.309 1.00 92.00 183 VAL A O 1
ATOM 1510 N N . ARG A 1 184 ? 59.259 17.362 -87.475 1.00 90.56 184 ARG A N 1
ATOM 1511 C CA . ARG A 1 184 ? 60.557 16.747 -87.790 1.00 90.56 184 ARG A CA 1
ATOM 1512 C C . ARG A 1 184 ? 60.522 16.008 -89.129 1.00 90.56 184 ARG A C 1
ATOM 1514 O O . ARG A 1 184 ? 61.450 16.137 -89.923 1.00 90.56 184 ARG A O 1
ATOM 1521 N N . SER A 1 185 ? 59.455 15.257 -89.395 1.00 87.25 185 SER A N 1
ATOM 1522 C CA . SER A 1 185 ? 59.273 14.517 -90.648 1.00 87.25 185 SER A CA 1
ATOM 1523 C C . SER A 1 185 ? 59.104 15.448 -91.848 1.00 87.25 185 SER A C 1
ATOM 1525 O O . SER A 1 185 ? 59.673 15.165 -92.901 1.00 87.25 185 SER A O 1
ATOM 1527 N N . MET A 1 186 ? 58.390 16.573 -91.701 1.00 81.44 186 MET A N 1
ATOM 1528 C CA . MET A 1 186 ? 58.323 17.607 -92.744 1.00 81.44 186 MET A CA 1
ATOM 1529 C C . MET A 1 186 ? 59.703 18.198 -93.034 1.00 81.44 186 MET A C 1
ATOM 1531 O O . MET A 1 186 ? 60.093 18.299 -94.193 1.00 81.44 186 MET A O 1
ATOM 1535 N N . PHE A 1 187 ? 60.479 18.519 -91.995 1.00 77.44 187 PHE A N 1
ATOM 1536 C CA . PHE A 1 187 ? 61.829 19.058 -92.164 1.00 77.44 187 PHE A CA 1
ATOM 1537 C C . PHE A 1 187 ? 62.783 18.062 -92.846 1.00 77.44 187 PHE A C 1
ATOM 1539 O O . PHE A 1 187 ? 63.592 18.451 -93.683 1.00 77.44 187 PHE A O 1
ATOM 1546 N N . ILE A 1 188 ? 62.677 16.767 -92.530 1.00 76.00 188 ILE A N 1
ATOM 1547 C CA . ILE A 1 188 ? 63.482 15.715 -93.169 1.00 76.00 188 ILE A CA 1
ATOM 1548 C C . ILE A 1 188 ? 63.051 15.480 -94.622 1.00 76.00 188 ILE A C 1
ATOM 1550 O O . ILE A 1 188 ? 63.920 15.338 -95.480 1.00 76.00 188 ILE A O 1
ATOM 1554 N N . LYS A 1 189 ? 61.744 15.488 -94.924 1.00 68.69 189 LYS A N 1
ATOM 1555 C CA . LYS A 1 189 ? 61.239 15.411 -96.307 1.00 68.69 189 LYS A CA 1
ATOM 1556 C C . LYS A 1 189 ? 61.731 16.593 -97.149 1.00 68.69 189 LYS A C 1
ATOM 1558 O O . LYS A 1 189 ? 62.319 16.368 -98.198 1.00 68.69 189 LYS A O 1
ATOM 1563 N N . ASN A 1 190 ? 61.657 17.817 -96.622 1.00 56.19 190 ASN A N 1
ATOM 1564 C CA . ASN A 1 190 ? 62.201 19.023 -97.266 1.00 56.19 190 ASN A CA 1
ATOM 1565 C C . ASN A 1 190 ? 63.736 19.015 -97.431 1.00 56.19 190 ASN A C 1
ATOM 1567 O O . ASN A 1 190 ? 64.284 19.869 -98.118 1.00 56.19 190 ASN A O 1
ATOM 1571 N N . LYS A 1 191 ? 64.455 18.092 -96.776 1.00 57.03 191 LYS A N 1
ATOM 1572 C CA . LYS A 1 191 ? 65.907 17.905 -96.932 1.00 57.03 191 LYS A CA 1
ATOM 1573 C C . LYS A 1 191 ? 66.257 16.813 -97.955 1.00 57.03 191 LYS A C 1
ATOM 1575 O O . LYS A 1 191 ? 67.393 16.784 -98.422 1.00 57.03 191 LYS A O 1
ATOM 1580 N N . LEU A 1 192 ? 65.311 15.928 -98.284 1.00 56.12 192 LEU A N 1
ATOM 1581 C CA . LEU A 1 192 ? 65.443 14.904 -99.329 1.00 56.12 192 LEU A CA 1
ATOM 1582 C C . LEU A 1 192 ? 64.930 15.393 -100.694 1.00 56.12 192 LEU A C 1
ATOM 1584 O O . LEU A 1 192 ? 65.447 14.942 -101.711 1.00 56.12 192 LEU A O 1
ATOM 1588 N N . ASP A 1 193 ? 64.028 16.376 -100.711 1.00 41.16 193 ASP A N 1
ATOM 1589 C CA . ASP A 1 193 ? 63.632 17.115 -101.912 1.00 41.16 193 ASP A CA 1
ATOM 1590 C C . ASP A 1 193 ? 64.388 18.462 -101.952 1.00 41.16 193 ASP A C 1
ATOM 1592 O O . ASP A 1 193 ? 64.118 19.394 -101.200 1.00 41.16 193 ASP A O 1
ATOM 1596 N N . SER A 1 194 ? 65.432 18.529 -102.777 1.00 41.94 194 SER A N 1
ATOM 1597 C CA . SER A 1 194 ? 66.428 19.608 -102.875 1.00 41.94 194 SER A CA 1
ATOM 1598 C C . SER A 1 194 ? 65.889 21.007 -103.234 1.00 41.94 194 SER A C 1
ATOM 1600 O O . SER A 1 194 ? 65.050 21.125 -104.117 1.00 41.94 194 SER A O 1
ATOM 1602 N N . HIS A 1 195 ? 66.531 22.050 -102.677 1.00 44.88 195 HIS A N 1
ATOM 1603 C CA . HIS A 1 195 ? 66.585 23.445 -103.165 1.00 44.88 195 HIS A CA 1
ATOM 1604 C C . HIS A 1 195 ? 65.249 24.152 -103.492 1.00 44.88 195 HIS A C 1
ATOM 1606 O O . HIS A 1 195 ? 64.790 24.107 -104.625 1.00 44.88 195 HIS A O 1
ATOM 1612 N N . CYS A 1 196 ? 64.714 24.920 -102.530 1.00 36.44 196 CYS A N 1
ATOM 1613 C CA . CYS A 1 196 ? 64.335 26.347 -102.645 1.00 36.44 196 CYS A CA 1
ATOM 1614 C C . CYS A 1 196 ? 63.551 26.807 -101.395 1.00 36.44 196 CYS A C 1
ATOM 1616 O O . CYS A 1 196 ? 62.631 26.136 -100.939 1.00 36.44 196 CYS A O 1
ATOM 1618 N N . LEU A 1 197 ? 63.942 27.957 -100.837 1.00 38.88 197 LEU A N 1
ATOM 1619 C CA . LEU A 1 197 ? 63.196 28.742 -99.836 1.00 38.88 197 LEU A CA 1
ATOM 1620 C C . LEU A 1 197 ? 62.172 29.667 -100.554 1.00 38.88 197 LEU A C 1
ATOM 1622 O O . LEU A 1 197 ? 62.205 29.746 -101.780 1.00 38.88 197 LEU A O 1
ATOM 1626 N N . PRO A 1 198 ? 61.366 30.474 -99.838 1.00 52.00 198 PRO A N 1
ATOM 1627 C CA . PRO A 1 198 ? 60.118 30.087 -99.184 1.00 52.00 198 PRO A CA 1
ATOM 1628 C C . PRO A 1 198 ? 58.948 30.976 -99.666 1.00 52.00 198 PRO A C 1
ATOM 1630 O O . PRO A 1 198 ? 59.168 32.062 -100.189 1.00 52.00 198 PRO A O 1
ATOM 1633 N N . ASP A 1 199 ? 57.701 30.594 -99.393 1.00 33.31 199 ASP A N 1
ATOM 1634 C CA . ASP A 1 199 ? 56.694 31.618 -99.091 1.00 33.31 199 ASP A CA 1
ATOM 1635 C C . ASP A 1 199 ? 55.621 31.044 -98.164 1.00 33.31 199 ASP A C 1
ATOM 1637 O O . ASP A 1 199 ? 54.831 30.172 -98.529 1.00 33.31 199 ASP A O 1
ATOM 1641 N N . CYS A 1 200 ? 55.650 31.495 -96.911 1.00 35.06 200 CYS A N 1
ATOM 1642 C CA . CYS A 1 200 ? 54.617 31.197 -95.930 1.00 35.06 200 CYS A CA 1
ATOM 1643 C C . CYS A 1 200 ? 53.452 32.158 -96.156 1.00 35.06 200 CYS A C 1
ATOM 1645 O O . CYS A 1 200 ? 53.487 33.302 -95.705 1.00 35.06 200 CYS A O 1
ATOM 1647 N N . SER A 1 201 ? 52.385 31.679 -96.787 1.00 32.69 201 SER A N 1
ATOM 1648 C CA . SER A 1 201 ? 51.074 32.313 -96.681 1.00 32.69 201 SER A CA 1
ATOM 1649 C C . SER A 1 201 ? 50.403 31.815 -95.400 1.00 32.69 201 SER A C 1
ATOM 1651 O O . SER A 1 201 ? 49.923 30.685 -95.341 1.00 32.69 201 SER A O 1
ATOM 1653 N N . TYR A 1 202 ? 50.372 32.648 -94.358 1.00 38.31 202 TYR A N 1
ATOM 1654 C CA . TYR A 1 202 ? 49.421 32.470 -93.261 1.00 38.31 202 TYR A CA 1
ATOM 1655 C C . TYR A 1 202 ? 48.012 32.652 -93.839 1.00 38.31 202 TYR A C 1
ATOM 1657 O O . TYR A 1 202 ? 47.585 33.775 -94.100 1.00 38.31 202 TYR A O 1
ATOM 1665 N N . SER A 1 203 ? 47.304 31.548 -94.063 1.00 37.41 203 SER A N 1
ATOM 1666 C CA . SER A 1 203 ? 45.853 31.549 -94.223 1.00 37.41 203 SER A CA 1
ATOM 1667 C C . SER A 1 203 ? 45.273 30.944 -92.955 1.00 37.41 203 SER A C 1
ATOM 1669 O O . SER A 1 203 ? 45.620 29.827 -92.571 1.00 37.41 203 SER A O 1
ATOM 1671 N N . GLY A 1 204 ? 44.514 31.766 -92.238 1.00 44.72 204 GLY A N 1
ATOM 1672 C CA . GLY A 1 204 ? 43.901 31.391 -90.981 1.00 44.72 204 GLY A CA 1
ATOM 1673 C C . GLY A 1 204 ? 42.755 30.419 -91.193 1.00 44.72 204 GLY A C 1
ATOM 1674 O O . GLY A 1 204 ? 41.947 30.620 -92.087 1.00 44.72 204 GLY A O 1
ATOM 1675 N N . ASP A 1 205 ? 42.661 29.458 -90.283 1.00 34.66 205 ASP A N 1
ATOM 1676 C CA . ASP A 1 205 ? 41.406 28.834 -89.897 1.00 34.66 205 ASP A CA 1
ATOM 1677 C C . ASP A 1 205 ? 41.384 28.776 -88.368 1.00 34.66 205 ASP A C 1
ATOM 1679 O O . ASP A 1 205 ? 41.968 27.897 -87.732 1.00 34.66 205 ASP A O 1
ATOM 1683 N N . ASN A 1 206 ? 40.714 29.758 -87.764 1.00 43.09 206 ASN A N 1
ATOM 1684 C CA . ASN A 1 206 ? 40.240 29.653 -86.389 1.00 43.09 206 ASN A CA 1
ATOM 1685 C C . ASN A 1 206 ? 39.054 28.681 -86.381 1.00 43.09 206 ASN A C 1
ATOM 1687 O O . ASN A 1 206 ? 37.897 29.097 -86.368 1.00 43.09 206 ASN A O 1
ATOM 1691 N N . ALA A 1 207 ? 39.334 27.380 -86.389 1.00 37.44 207 ALA A N 1
ATOM 1692 C CA . ALA A 1 207 ? 38.356 26.389 -85.970 1.00 37.44 207 ALA A CA 1
ATOM 1693 C C . ALA A 1 207 ? 38.355 26.355 -84.437 1.00 37.44 207 ALA A C 1
ATOM 1695 O O . ALA A 1 207 ? 39.191 25.714 -83.801 1.00 37.44 207 ALA A O 1
ATOM 1696 N N . CYS A 1 208 ? 37.426 27.103 -83.845 1.00 39.41 208 CYS A N 1
ATOM 1697 C CA . CYS A 1 208 ? 37.061 26.970 -82.443 1.00 39.41 208 CYS A CA 1
ATOM 1698 C C . CYS A 1 208 ? 36.524 25.544 -82.242 1.00 39.41 208 CYS A C 1
ATOM 1700 O O . CYS A 1 208 ? 35.398 25.239 -82.631 1.00 39.41 208 CYS A O 1
ATOM 1702 N N . PHE A 1 209 ? 37.349 24.640 -81.714 1.00 32.31 209 PHE A N 1
ATOM 1703 C CA . PHE A 1 209 ? 36.897 23.311 -81.317 1.00 32.31 209 PHE A CA 1
ATOM 1704 C C . PHE A 1 209 ? 36.270 23.445 -79.926 1.00 32.31 209 PHE A C 1
ATOM 1706 O O . PHE A 1 209 ? 36.940 23.309 -78.903 1.00 32.31 209 PHE A O 1
ATOM 1713 N N . GLU A 1 210 ? 34.982 23.788 -79.896 1.00 37.59 210 GLU A N 1
ATOM 1714 C CA . GLU A 1 210 ? 34.144 23.628 -78.709 1.00 37.59 210 GLU A CA 1
ATOM 1715 C C . GLU A 1 210 ? 34.105 22.137 -78.349 1.00 37.59 210 GLU A C 1
ATOM 1717 O O . GLU A 1 210 ? 33.364 21.343 -78.928 1.00 37.59 210 GLU A O 1
ATOM 1722 N N . VAL A 1 211 ? 34.918 21.734 -77.373 1.00 34.69 211 VAL A N 1
ATOM 1723 C CA . VAL A 1 211 ? 34.661 20.500 -76.632 1.00 34.69 211 VAL A CA 1
ATOM 1724 C C . VAL A 1 211 ? 33.521 20.818 -75.677 1.00 34.69 211 VAL A C 1
ATOM 1726 O O . VAL A 1 211 ? 33.728 21.387 -74.606 1.00 34.69 211 VAL A O 1
ATOM 1729 N N . GLY A 1 212 ? 32.303 20.484 -76.100 1.00 32.91 212 GLY A N 1
ATOM 1730 C CA . GLY A 1 212 ? 31.125 20.529 -75.248 1.00 32.91 212 GLY A CA 1
ATOM 1731 C C . GLY A 1 212 ? 31.362 19.717 -73.976 1.00 32.91 212 GLY A C 1
ATOM 1732 O O . GLY A 1 212 ? 31.469 18.490 -74.012 1.00 32.91 212 GLY A O 1
ATOM 1733 N N . LEU A 1 213 ? 31.437 20.408 -72.839 1.00 34.91 213 LEU A N 1
ATOM 1734 C CA . LEU A 1 213 ? 31.269 19.799 -71.528 1.00 34.91 213 LEU A CA 1
ATOM 1735 C C . LEU A 1 213 ? 29.788 19.418 -71.399 1.00 34.91 213 LEU A C 1
ATOM 1737 O O . LEU A 1 213 ? 28.939 20.255 -71.105 1.00 34.91 213 LEU A O 1
ATOM 1741 N N . ALA A 1 214 ? 29.464 18.149 -71.631 1.00 32.25 214 ALA A N 1
ATOM 1742 C CA . ALA A 1 214 ? 28.208 17.594 -71.156 1.00 32.25 214 ALA A CA 1
ATOM 1743 C C . ALA A 1 214 ? 28.341 17.370 -69.645 1.00 32.25 214 ALA A C 1
ATOM 1745 O O . ALA A 1 214 ? 28.905 16.369 -69.198 1.00 32.25 214 ALA A O 1
ATOM 1746 N N . THR A 1 215 ? 27.838 18.312 -68.850 1.00 35.62 215 THR A N 1
ATOM 1747 C CA . THR A 1 215 ? 27.558 18.096 -67.430 1.00 35.62 215 THR A CA 1
ATOM 1748 C C . THR A 1 215 ? 26.413 17.088 -67.345 1.00 35.62 215 THR A C 1
ATOM 1750 O O . THR A 1 215 ? 25.241 17.452 -67.363 1.00 35.62 215 THR A O 1
ATOM 1753 N N . GLN A 1 216 ? 26.738 15.796 -67.319 1.00 33.28 216 GLN A N 1
ATOM 1754 C CA . GLN A 1 216 ? 25.781 14.782 -66.893 1.00 33.28 216 GLN A CA 1
ATOM 1755 C C . GLN A 1 216 ? 25.646 14.906 -65.377 1.00 33.28 216 GLN A C 1
ATOM 1757 O O . GLN A 1 216 ? 26.457 14.383 -64.616 1.00 33.28 216 GLN A O 1
ATOM 1762 N N . THR A 1 217 ? 24.624 15.635 -64.936 1.00 36.84 217 THR A N 1
ATOM 1763 C CA . THR A 1 217 ? 24.065 15.479 -63.595 1.00 36.84 217 THR A CA 1
ATOM 1764 C C . THR A 1 217 ? 23.426 14.094 -63.545 1.00 36.84 217 THR A C 1
ATOM 1766 O O . THR A 1 217 ? 22.275 13.918 -63.930 1.00 36.84 217 THR A O 1
ATOM 1769 N N . SER A 1 218 ? 24.222 13.092 -63.175 1.00 38.84 218 SER A N 1
ATOM 1770 C CA . SER A 1 218 ? 23.743 11.736 -62.926 1.00 38.84 218 SER A CA 1
ATOM 1771 C C . SER A 1 218 ? 23.029 11.707 -61.581 1.00 38.84 218 SER A C 1
ATOM 1773 O O . SER A 1 218 ? 23.601 12.061 -60.549 1.00 38.84 218 SER A O 1
ATOM 1775 N N . ASP A 1 219 ? 21.781 11.264 -61.624 1.00 43.53 219 ASP A N 1
ATOM 1776 C CA . ASP A 1 219 ? 20.851 11.130 -60.515 1.00 43.53 219 ASP A CA 1
ATOM 1777 C C . ASP A 1 219 ? 21.459 10.394 -59.314 1.00 43.53 219 ASP A C 1
ATOM 1779 O O . ASP A 1 219 ? 21.733 9.193 -59.360 1.00 43.53 219 ASP A O 1
ATOM 1783 N N . HIS A 1 220 ? 21.621 11.099 -58.194 1.00 46.28 220 HIS A N 1
ATOM 1784 C CA . HIS A 1 220 ? 21.936 10.485 -56.905 1.00 46.28 220 HIS A CA 1
ATOM 1785 C C . HIS A 1 220 ? 20.899 10.890 -55.852 1.00 46.28 220 HIS A C 1
ATOM 1787 O O . HIS A 1 220 ? 21.226 11.411 -54.793 1.00 46.28 220 HIS A O 1
ATOM 1793 N N . ASN A 1 221 ? 19.621 10.636 -56.157 1.00 46.03 221 ASN A N 1
ATOM 1794 C CA . ASN A 1 221 ? 18.500 10.854 -55.232 1.00 46.03 221 ASN A CA 1
ATOM 1795 C C . ASN A 1 221 ? 18.061 9.594 -54.463 1.00 46.03 221 ASN A C 1
ATOM 1797 O O . ASN A 1 221 ? 17.242 9.679 -53.558 1.00 46.03 221 ASN A O 1
ATOM 1801 N N . THR A 1 222 ? 18.635 8.418 -54.722 1.00 55.12 222 THR A N 1
ATOM 1802 C CA . THR A 1 222 ? 18.196 7.165 -54.075 1.00 55.12 222 THR A CA 1
ATOM 1803 C C . THR A 1 222 ? 18.775 6.910 -52.677 1.00 55.12 222 THR A C 1
ATOM 1805 O O . THR A 1 222 ? 18.262 6.044 -51.972 1.00 55.12 222 THR A O 1
ATOM 1808 N N . GLY A 1 223 ? 19.805 7.648 -52.242 1.00 45.72 223 GLY A N 1
ATOM 1809 C CA . GLY A 1 223 ? 20.388 7.510 -50.895 1.00 45.72 223 GLY A CA 1
ATOM 1810 C C . GLY A 1 223 ? 19.707 8.378 -49.831 1.00 45.72 223 GLY A C 1
ATOM 1811 O O . GLY A 1 223 ? 19.505 7.941 -48.698 1.00 45.72 223 GLY A O 1
ATOM 1812 N N . VAL A 1 224 ? 19.297 9.591 -50.211 1.00 52.75 224 VAL A N 1
ATOM 1813 C CA . VAL A 1 224 ? 18.651 10.559 -49.308 1.00 52.75 224 VAL A CA 1
ATOM 1814 C C . VAL A 1 224 ? 17.244 10.086 -48.923 1.00 52.75 224 VAL A C 1
ATOM 1816 O O . VAL A 1 224 ? 16.845 10.201 -47.766 1.00 52.75 224 VAL A O 1
ATOM 1819 N N . ASP A 1 225 ? 16.536 9.428 -49.845 1.00 53.59 225 ASP A N 1
ATOM 1820 C CA . ASP A 1 225 ? 15.212 8.854 -49.587 1.00 53.59 225 ASP A CA 1
ATOM 1821 C C . ASP A 1 225 ? 15.242 7.634 -48.653 1.00 53.59 225 ASP A C 1
ATOM 1823 O O . ASP A 1 225 ? 14.272 7.380 -47.938 1.00 53.59 225 ASP A O 1
ATOM 1827 N N . GLN A 1 226 ? 16.348 6.884 -48.611 1.00 52.84 226 GLN A N 1
ATOM 1828 C CA . GLN A 1 226 ? 16.504 5.745 -47.696 1.00 52.84 226 GLN A CA 1
ATOM 1829 C C . GLN A 1 226 ? 16.827 6.205 -46.270 1.00 52.84 226 GLN A C 1
ATOM 1831 O O . GLN A 1 226 ? 16.261 5.673 -45.314 1.00 52.84 226 GLN A O 1
ATOM 1836 N N . LEU A 1 227 ? 17.661 7.240 -46.123 1.00 56.31 227 LEU A N 1
ATOM 1837 C CA . LEU A 1 227 ? 17.951 7.861 -44.827 1.00 56.31 227 LEU A CA 1
ATOM 1838 C C . LEU A 1 227 ? 16.732 8.598 -44.260 1.00 56.31 227 LEU A C 1
ATOM 1840 O O . LEU A 1 227 ? 16.442 8.464 -43.074 1.00 56.31 227 LEU A O 1
ATOM 1844 N N . ASN A 1 228 ? 15.954 9.279 -45.105 1.00 54.81 228 ASN A N 1
ATOM 1845 C CA . ASN A 1 228 ? 14.697 9.901 -44.687 1.00 54.81 228 ASN A CA 1
ATOM 1846 C C . ASN A 1 228 ? 13.624 8.864 -44.310 1.00 54.81 228 ASN A C 1
ATOM 1848 O O . ASN A 1 228 ? 12.860 9.087 -43.373 1.00 54.81 228 ASN A O 1
ATOM 1852 N N . ARG A 1 229 ? 13.575 7.697 -44.971 1.00 61.09 229 ARG A N 1
ATOM 1853 C CA . ARG A 1 229 ? 12.676 6.593 -44.574 1.00 61.09 229 ARG A CA 1
ATOM 1854 C C . ARG A 1 229 ? 13.082 5.944 -43.249 1.00 61.09 229 ARG A C 1
ATOM 1856 O O . ARG A 1 229 ? 12.201 5.660 -42.442 1.00 61.09 229 ARG A O 1
ATOM 1863 N N . LEU A 1 230 ? 14.379 5.750 -42.999 1.00 58.03 230 LEU A N 1
ATOM 1864 C CA . LEU A 1 230 ? 14.882 5.232 -41.719 1.00 58.03 230 LEU A CA 1
ATOM 1865 C C . LEU A 1 230 ? 14.680 6.233 -40.574 1.00 58.03 230 LEU A C 1
ATOM 1867 O O . LEU A 1 230 ? 14.223 5.842 -39.502 1.00 58.03 230 LEU A O 1
ATOM 1871 N N . GLY A 1 231 ? 14.920 7.525 -40.821 1.00 65.38 231 GLY A N 1
ATOM 1872 C CA . GLY A 1 231 ? 14.635 8.595 -39.862 1.00 65.38 231 GLY A CA 1
ATOM 1873 C C . GLY A 1 231 ? 13.149 8.683 -39.501 1.00 65.38 231 GLY A C 1
ATOM 1874 O O . GLY A 1 231 ? 12.806 8.850 -38.333 1.00 65.38 231 GLY A O 1
ATOM 1875 N N . ASN A 1 232 ? 12.256 8.477 -40.474 1.00 57.34 232 ASN A N 1
ATOM 1876 C CA . ASN A 1 232 ? 10.812 8.466 -40.233 1.00 57.34 232 ASN A CA 1
ATOM 1877 C C . ASN A 1 232 ? 10.323 7.211 -39.489 1.00 57.34 232 ASN A C 1
ATOM 1879 O O . ASN A 1 232 ? 9.378 7.322 -38.710 1.00 57.34 232 ASN A O 1
ATOM 1883 N N . MET A 1 233 ? 10.958 6.043 -39.671 1.00 55.28 233 MET A N 1
ATOM 1884 C CA . MET A 1 233 ? 10.641 4.849 -38.871 1.00 55.28 233 MET A CA 1
ATOM 1885 C C . MET A 1 233 ? 11.072 5.009 -37.412 1.00 55.28 233 MET A C 1
ATOM 1887 O O . MET A 1 233 ? 10.250 4.789 -36.525 1.00 55.28 233 MET A O 1
ATOM 1891 N N . LEU A 1 234 ? 12.301 5.473 -37.158 1.00 58.16 234 LEU A N 1
ATOM 1892 C CA . LEU A 1 234 ? 12.790 5.699 -35.794 1.00 58.16 234 LEU A CA 1
ATOM 1893 C C . LEU A 1 234 ? 11.921 6.722 -35.055 1.00 58.16 234 LEU A C 1
ATOM 1895 O O . LEU A 1 234 ? 11.481 6.457 -33.945 1.00 58.16 234 LEU A O 1
ATOM 1899 N N . ASN A 1 235 ? 11.557 7.829 -35.711 1.00 48.09 235 ASN A N 1
ATOM 1900 C CA . ASN A 1 235 ? 10.695 8.857 -35.119 1.00 48.09 235 ASN A CA 1
ATOM 1901 C C . ASN A 1 235 ? 9.252 8.369 -34.860 1.00 48.09 235 ASN A C 1
ATOM 1903 O O . ASN A 1 235 ? 8.540 8.933 -34.030 1.00 48.09 235 ASN A O 1
ATOM 1907 N N . SER A 1 236 ? 8.805 7.317 -35.559 1.00 51.12 236 SER A N 1
ATOM 1908 C CA . SER A 1 236 ? 7.509 6.671 -35.317 1.00 51.12 236 SER A CA 1
ATOM 1909 C C . SER A 1 236 ? 7.542 5.649 -34.173 1.00 51.12 236 SER A C 1
ATOM 1911 O O . SER A 1 236 ? 6.522 5.467 -33.509 1.00 51.12 236 SER A O 1
ATOM 1913 N N . GLU A 1 237 ? 8.700 5.045 -33.883 1.00 46.09 237 GLU A N 1
ATOM 1914 C CA . GLU A 1 237 ? 8.916 4.201 -32.698 1.00 46.09 237 GLU A CA 1
ATOM 1915 C C . GLU A 1 237 ? 9.110 5.044 -31.432 1.00 46.09 237 GLU A C 1
ATOM 1917 O O . GLU A 1 237 ? 8.509 4.733 -30.404 1.00 46.09 237 GLU A O 1
ATOM 1922 N N . THR A 1 238 ? 9.825 6.176 -31.503 1.00 48.16 238 THR A N 1
ATOM 1923 C CA . THR A 1 238 ? 9.960 7.097 -30.357 1.00 48.16 238 THR A CA 1
ATOM 1924 C C . THR A 1 238 ? 8.622 7.733 -29.965 1.00 48.16 238 THR A C 1
ATOM 1926 O O . THR A 1 238 ? 8.380 7.972 -28.785 1.00 48.16 238 THR A O 1
ATOM 1929 N N . LYS A 1 239 ? 7.710 7.945 -30.928 1.00 44.78 239 LYS A N 1
ATOM 1930 C CA . LYS A 1 239 ? 6.344 8.439 -30.665 1.00 44.78 239 LYS A CA 1
ATOM 1931 C C . LYS A 1 239 ? 5.396 7.400 -30.062 1.00 44.78 239 LYS A C 1
ATOM 1933 O O . LYS A 1 239 ? 4.356 7.790 -29.547 1.00 44.78 239 LYS A O 1
ATOM 1938 N N . ARG A 1 240 ? 5.719 6.103 -30.125 1.00 42.69 240 ARG A N 1
ATOM 1939 C CA . ARG A 1 240 ? 4.921 5.041 -29.482 1.00 42.69 240 ARG A CA 1
ATOM 1940 C C . ARG A 1 240 ? 5.362 4.721 -28.052 1.00 42.69 240 ARG A C 1
ATOM 1942 O O . ARG A 1 240 ? 4.651 3.994 -27.372 1.00 42.69 240 ARG A O 1
ATOM 1949 N N . LEU A 1 241 ? 6.499 5.251 -27.597 1.00 43.25 241 LEU A N 1
ATOM 1950 C CA . LEU A 1 241 ? 7.040 5.011 -26.253 1.00 43.25 241 LEU A CA 1
ATOM 1951 C C . LEU A 1 241 ? 6.798 6.175 -25.274 1.00 43.25 241 LEU A C 1
ATOM 1953 O O . LEU A 1 241 ? 7.210 6.086 -24.122 1.00 43.25 241 LEU A O 1
ATOM 1957 N N . SER A 1 242 ? 6.133 7.257 -25.699 1.00 40.19 242 SER A N 1
ATOM 1958 C CA . SER A 1 242 ? 5.925 8.459 -24.877 1.00 40.19 242 SER A CA 1
ATOM 1959 C C . SER A 1 242 ? 4.526 8.607 -24.268 1.00 40.19 242 SER A C 1
ATOM 1961 O O . SER A 1 242 ? 4.162 9.713 -23.881 1.00 40.19 242 SER A O 1
ATOM 1963 N N . GLU A 1 243 ? 3.740 7.538 -24.160 1.00 41.31 243 GLU A N 1
ATOM 1964 C CA . GLU A 1 243 ? 2.474 7.565 -23.417 1.00 41.3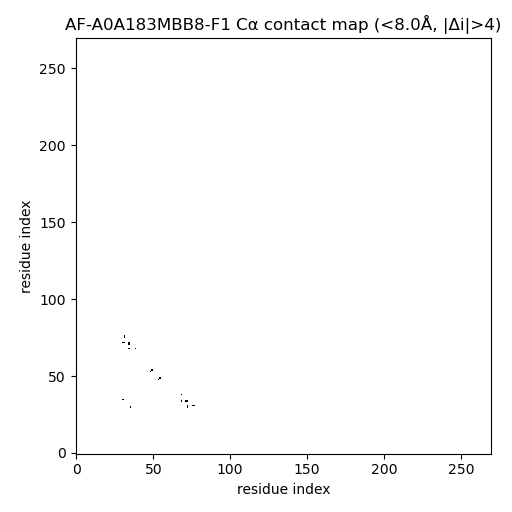1 243 GLU A CA 1
ATOM 1965 C C . GLU A 1 243 ? 2.393 6.349 -22.486 1.00 41.31 243 GLU A C 1
ATOM 1967 O O . GLU A 1 243 ? 2.146 5.236 -22.957 1.00 41.31 243 GLU A O 1
ATOM 1972 N N . PRO A 1 244 ? 2.571 6.510 -21.160 1.00 38.31 244 PRO A N 1
ATOM 1973 C CA . PRO A 1 244 ? 1.963 5.572 -20.236 1.00 38.31 244 PRO A CA 1
ATOM 1974 C C . PRO A 1 244 ? 0.448 5.770 -20.354 1.00 38.31 244 PRO A C 1
ATOM 1976 O O . PRO A 1 244 ? -0.100 6.769 -19.893 1.00 38.31 244 PRO A O 1
ATOM 1979 N N . CYS A 1 245 ? -0.218 4.838 -21.035 1.00 37.75 245 CYS A N 1
ATOM 1980 C CA . CYS A 1 245 ? -1.671 4.746 -21.053 1.00 37.75 245 CYS A CA 1
ATOM 1981 C C . CYS A 1 245 ? -2.120 4.408 -19.626 1.00 37.75 245 CYS A C 1
ATOM 1983 O O . CYS A 1 245 ? -1.989 3.273 -19.170 1.00 37.75 245 CYS A O 1
ATOM 1985 N N . PHE A 1 246 ? -2.539 5.438 -18.898 1.00 38.59 246 PHE A N 1
ATOM 1986 C CA . PHE A 1 246 ? -3.050 5.352 -17.540 1.00 38.59 246 PHE A CA 1
ATOM 1987 C C . PHE A 1 246 ? -4.554 5.593 -17.610 1.00 38.59 246 PHE A C 1
ATOM 1989 O O . PHE A 1 246 ? -5.030 6.639 -17.196 1.00 38.59 246 PHE A O 1
ATOM 1996 N N . ASP A 1 247 ? -5.289 4.645 -18.186 1.00 45.75 247 ASP A N 1
ATOM 1997 C CA . ASP A 1 247 ? -6.745 4.668 -18.147 1.00 45.75 247 ASP A CA 1
ATOM 1998 C C . ASP A 1 247 ? -7.287 3.296 -17.733 1.00 45.75 247 ASP A C 1
ATOM 2000 O O . ASP A 1 247 ? -6.834 2.250 -18.194 1.00 45.75 247 ASP A O 1
ATOM 2004 N N . GLU A 1 248 ? -8.272 3.371 -16.838 1.00 46.25 248 GLU A N 1
ATOM 2005 C CA . GLU A 1 248 ? -9.157 2.311 -16.345 1.00 46.25 248 GLU A CA 1
ATOM 2006 C C . GLU A 1 248 ? -8.622 1.373 -15.248 1.00 46.25 248 GLU A C 1
ATOM 2008 O O . GLU A 1 248 ? -8.572 0.151 -15.378 1.00 46.25 248 GLU A O 1
ATOM 2013 N N . LEU A 1 249 ? -8.423 1.945 -14.054 1.00 40.16 249 LEU A N 1
ATOM 2014 C CA . LEU A 1 249 ? -8.915 1.288 -12.840 1.00 40.16 249 LEU A CA 1
ATOM 2015 C C . LEU A 1 249 ? -10.227 1.945 -12.408 1.00 40.16 249 LEU A C 1
ATOM 2017 O O . LEU A 1 249 ? -10.244 2.998 -11.781 1.00 40.16 249 LEU A O 1
ATOM 2021 N N . SER A 1 250 ? -11.311 1.283 -12.813 1.00 38.88 250 SER A N 1
ATOM 2022 C CA . SER A 1 250 ? -12.600 1.153 -12.133 1.00 38.88 250 SER A CA 1
ATOM 2023 C C . SER A 1 250 ? -12.855 2.143 -10.994 1.00 38.88 250 SER A C 1
ATOM 2025 O O . SER A 1 250 ? -12.378 1.973 -9.872 1.00 38.88 250 SER A O 1
ATOM 2027 N N . GLN A 1 251 ? -13.714 3.107 -11.301 1.00 44.88 251 GLN A N 1
ATOM 2028 C CA . GLN A 1 251 ? -14.497 3.917 -10.379 1.00 44.88 251 GLN A CA 1
ATOM 2029 C C . GLN A 1 251 ? -15.197 2.988 -9.368 1.00 44.88 251 GLN A C 1
ATOM 2031 O O . GLN A 1 251 ? -16.202 2.351 -9.670 1.00 44.88 251 GLN A O 1
ATOM 2036 N N . GLY A 1 252 ? -14.581 2.811 -8.201 1.00 38.84 252 GLY A N 1
ATOM 2037 C CA . GLY A 1 252 ? -15.213 2.222 -7.030 1.00 38.84 252 GLY A CA 1
ATOM 2038 C C . GLY A 1 252 ? -15.784 3.359 -6.202 1.00 38.84 252 GLY A C 1
ATOM 2039 O O . GLY A 1 252 ? -15.025 4.229 -5.777 1.00 38.84 252 GLY A O 1
ATOM 2040 N N . ASP A 1 253 ? -17.102 3.360 -6.021 1.00 48.19 253 ASP A N 1
ATOM 2041 C CA . ASP A 1 253 ? -17.830 4.310 -5.185 1.00 48.19 253 ASP A CA 1
ATOM 2042 C C . ASP A 1 253 ? -17.213 4.375 -3.777 1.00 48.19 253 ASP A C 1
ATOM 2044 O O . ASP A 1 253 ? -17.338 3.450 -2.970 1.00 48.19 253 ASP A O 1
ATOM 2048 N N . LEU A 1 254 ? -16.525 5.481 -3.495 1.00 44.81 254 LEU A N 1
ATOM 2049 C CA . LEU A 1 254 ? -16.178 5.910 -2.146 1.00 44.81 254 LEU A CA 1
ATOM 2050 C C . LEU A 1 254 ? -17.357 6.739 -1.619 1.00 44.81 254 LEU A C 1
ATOM 2052 O O . LEU A 1 254 ? -17.774 7.668 -2.313 1.00 44.81 254 LEU A O 1
ATOM 2056 N N . PRO A 1 255 ? -17.898 6.449 -0.424 1.00 47.62 255 PRO A N 1
ATOM 2057 C CA . PRO A 1 255 ? -18.865 7.342 0.194 1.00 47.62 255 PRO A CA 1
ATOM 2058 C C . PRO A 1 255 ? -18.175 8.678 0.492 1.00 47.62 255 PRO A C 1
ATOM 2060 O O . PRO A 1 255 ? -17.077 8.705 1.052 1.00 47.62 255 PRO A O 1
ATOM 2063 N N . GLU A 1 256 ? -18.811 9.773 0.081 1.00 46.50 256 GLU A N 1
ATOM 2064 C CA . GLU A 1 256 ? -18.427 11.131 0.453 1.00 46.50 256 GLU A CA 1
ATOM 2065 C C . GLU A 1 256 ? -18.447 11.233 1.986 1.00 46.50 256 GLU A C 1
ATOM 2067 O O . GLU A 1 256 ? -19.496 11.172 2.624 1.00 46.50 256 GLU A O 1
ATOM 2072 N N . ASP A 1 257 ? -17.258 11.301 2.582 1.00 46.12 257 ASP A N 1
ATOM 2073 C CA . ASP A 1 257 ? -17.065 11.589 3.999 1.00 46.12 257 ASP A CA 1
ATOM 2074 C C . ASP A 1 257 ? -17.323 13.086 4.204 1.00 46.12 257 ASP A C 1
ATOM 2076 O O . ASP A 1 257 ? -16.538 13.932 3.761 1.00 46.12 257 ASP A O 1
ATOM 2080 N N . ASP A 1 258 ? -18.454 13.407 4.836 1.00 50.59 258 ASP A N 1
ATOM 2081 C CA . ASP A 1 258 ? -18.870 14.748 5.251 1.00 50.59 258 ASP A CA 1
ATOM 2082 C C . ASP A 1 258 ? -17.897 15.323 6.300 1.00 50.59 258 ASP A C 1
ATOM 2084 O O . ASP A 1 258 ? -18.191 15.496 7.487 1.00 50.59 258 ASP A O 1
ATOM 2088 N N . GLY A 1 259 ? -16.700 15.693 5.847 1.00 55.31 259 GLY A N 1
ATOM 2089 C CA . GLY A 1 259 ? -15.654 16.369 6.611 1.00 55.31 259 GLY A CA 1
ATOM 2090 C C . GLY A 1 259 ? -15.969 17.838 6.916 1.00 55.31 259 GLY A C 1
ATOM 2091 O O . GLY A 1 259 ? -15.078 18.693 6.870 1.00 55.31 259 GLY A O 1
ATOM 2092 N N . HIS A 1 260 ? -17.228 18.173 7.202 1.00 57.47 260 HIS A N 1
ATOM 2093 C CA . HIS A 1 260 ? -17.666 19.537 7.511 1.00 57.47 260 HIS A CA 1
ATOM 2094 C C . HIS A 1 260 ? -18.185 19.760 8.930 1.00 57.47 260 HIS A C 1
ATOM 2096 O O . HIS A 1 260 ? -18.493 20.901 9.271 1.00 57.47 260 HIS A O 1
ATOM 2102 N N . ASP A 1 261 ? -18.157 18.757 9.812 1.00 59.66 261 ASP A N 1
ATOM 2103 C CA . ASP A 1 261 ? -18.833 18.906 11.109 1.00 59.66 261 ASP A CA 1
ATOM 2104 C C . ASP A 1 261 ? -17.936 18.892 12.361 1.00 59.66 261 ASP A C 1
ATOM 2106 O O . ASP A 1 261 ? -18.384 19.243 13.450 1.00 59.66 261 ASP A O 1
ATOM 2110 N N . ILE A 1 262 ? -16.636 18.591 12.254 1.00 59.44 262 ILE A N 1
ATOM 2111 C CA . ILE A 1 262 ? -15.760 18.580 13.447 1.00 59.44 262 ILE A CA 1
ATOM 2112 C C . ILE A 1 262 ? -15.354 20.005 13.859 1.00 59.44 262 ILE A C 1
ATOM 2114 O O . ILE A 1 262 ? -15.353 20.340 15.044 1.00 59.44 262 ILE A O 1
ATOM 2118 N N . LYS A 1 263 ? -15.053 20.884 12.890 1.00 58.16 263 LYS A N 1
ATOM 2119 C CA . LYS A 1 263 ? -14.737 22.298 13.176 1.00 58.16 263 LYS A CA 1
ATOM 2120 C C . LYS A 1 263 ? -15.966 23.087 13.634 1.00 58.16 263 LYS A C 1
ATOM 2122 O O . LYS A 1 263 ? -15.823 23.920 14.523 1.00 58.16 263 LYS A O 1
ATOM 2127 N N . SER A 1 264 ? -17.148 22.796 13.084 1.00 59.19 264 SER A N 1
ATOM 2128 C CA . SER A 1 264 ? -18.407 23.419 13.517 1.00 59.19 264 SER A CA 1
ATOM 2129 C C . SER A 1 264 ? -18.806 22.980 14.928 1.00 59.19 264 SER A C 1
ATOM 2131 O O . SER A 1 264 ? -19.142 23.832 15.745 1.00 59.19 264 SER A O 1
ATOM 2133 N N . LYS A 1 265 ? -18.656 21.692 15.279 1.00 59.09 265 LYS A N 1
ATOM 2134 C CA . LYS A 1 265 ? -18.918 21.205 16.648 1.00 59.09 265 LYS A CA 1
ATOM 2135 C C . LYS A 1 265 ? -17.934 21.730 17.696 1.00 59.09 265 LYS A C 1
ATOM 2137 O O . LYS A 1 265 ? -18.340 21.965 18.830 1.00 59.09 265 LYS A O 1
ATOM 2142 N N . LEU A 1 266 ? -16.668 21.972 17.341 1.00 55.66 266 LEU A N 1
ATOM 2143 C CA . LEU A 1 266 ? -15.689 22.569 18.265 1.00 55.66 266 LEU A CA 1
ATOM 2144 C C . LEU A 1 266 ? -15.905 24.073 18.501 1.00 55.66 266 LEU A C 1
ATOM 2146 O O . LEU A 1 266 ? -15.582 24.564 19.578 1.00 55.66 266 LEU A O 1
ATOM 2150 N N . LEU A 1 267 ? -16.472 24.798 17.533 1.00 58.69 267 LEU A N 1
ATOM 2151 C CA . LEU A 1 267 ? -16.789 26.227 17.665 1.00 58.69 267 LEU A CA 1
ATOM 2152 C C . LEU A 1 267 ? -18.084 26.508 18.442 1.00 58.69 267 LEU A C 1
ATOM 2154 O O . LEU A 1 267 ? -18.331 27.656 18.785 1.00 58.69 267 LEU A O 1
ATOM 2158 N N . GLN A 1 268 ? -18.887 25.484 18.741 1.00 59.19 268 GLN A N 1
ATOM 2159 C CA . GLN A 1 268 ? -20.137 25.620 19.499 1.00 59.19 268 GLN A CA 1
ATOM 2160 C C . GLN A 1 268 ? -19.982 25.327 21.006 1.00 59.19 268 GLN A C 1
ATOM 2162 O O . GLN A 1 268 ? -20.953 25.407 21.755 1.00 59.19 268 GLN A O 1
ATOM 2167 N N . LEU A 1 269 ? -18.764 24.990 21.449 1.00 57.56 269 LEU A N 1
ATOM 2168 C CA . LEU A 1 269 ? -18.399 24.689 22.843 1.00 57.56 269 LEU A CA 1
ATOM 2169 C C . LEU A 1 269 ? -17.463 25.743 23.480 1.00 57.56 269 LEU A C 1
ATOM 2171 O O . LEU A 1 269 ? -16.986 25.535 24.596 1.00 57.56 269 LEU A O 1
ATOM 2175 N N . LEU A 1 270 ? -17.221 26.863 22.790 1.00 56.59 270 LEU A N 1
ATOM 2176 C CA . LEU A 1 270 ? -16.544 28.075 23.279 1.00 56.59 270 LEU A CA 1
ATOM 2177 C C . LEU A 1 270 ? -17.525 29.250 23.258 1.00 56.59 270 LEU A C 1
ATOM 2179 O O . LEU A 1 270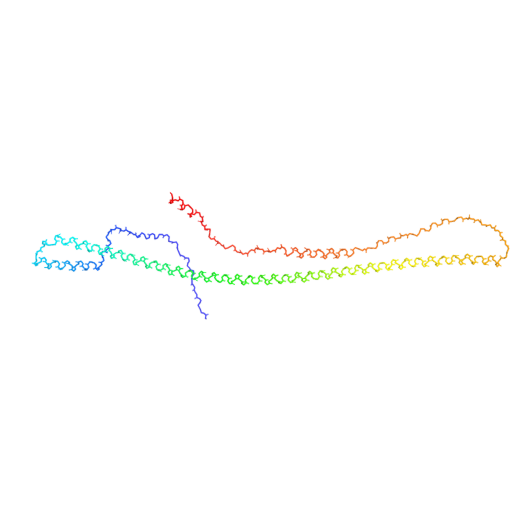 ? -17.460 30.069 24.201 1.00 56.59 270 LEU A O 1
#

InterPro domains:
  IPR034743 RH1 domain [PF09744] (35-84)
  IPR034743 RH1 domain [PS51776] (18-106)
  IPR039911 JNK-interacting protein 3/4 [PTHR13886] (22-194)

pLDDT: mean 75.04, std 25.37, range [32.0, 98.69]